Protein AF-A0A821JRK8-F1 (afdb_monomer_lite)

Radius of gyration: 17.88 Å; chains: 1; bounding box: 46×36×52 Å

Sequence (243 aa):
MLLLNSFVQTEQTFSIANGPSITLMHIDVNAKLNIDEEFHNQIRRILKKSLPSNVRIQLLYAPSDVVSQLRNISLNDAHLETQILHSLLPLKCHENQIIPSGLVFIGLGTQQTTGLGMHVFSHLVPTVERENLDMQDPHLEKWNKELLSAMGQVVRFIYNQSIFDNDQLNHSLSAQFATFSFQTSVPNNKIGLTLLNGFFASQENVLVPVKQQTLASRLTLSESSKAFLAYSQYIHSFLSLPL

Foldseek 3Di:
DKAWDAKAKEWAKWDFDVDDIAIKIKMKIKIADDDDPVLQVVVCVVVVDGDDRIKIKMKIAHALVRLLVLLVDDPPPPPVRVVLVVVLWQWDQDPSDIAGNEFEFQLATACKHQQFRMHMYIPQDPDPVRNGGDCPPPSSVVVNLVSLLQLLLVVLVVLVVQVVVDPDDDSSVRSSCRRGPGDQIPPDSVNNVSSPNSNVPHDPPDDDHDYDYPPDPARADDPVCVRSLVDRPCSVRTPHDDD

pLDDT: mean 80.58, std 14.92, range [35.94, 97.25]

Structure (mmCIF, N/CA/C/O backbone):
data_AF-A0A821JRK8-F1
#
_entry.id   AF-A0A821JRK8-F1
#
loop_
_atom_site.group_PDB
_atom_site.id
_atom_site.type_symbol
_atom_site.label_atom_id
_atom_site.label_alt_id
_atom_site.label_comp_id
_atom_site.label_asym_id
_atom_site.label_entity_id
_atom_site.label_seq_id
_atom_site.pdbx_PDB_ins_code
_atom_site.Cartn_x
_atom_site.Cartn_y
_atom_site.Cartn_z
_atom_site.occupancy
_atom_site.B_iso_or_equiv
_atom_site.auth_seq_id
_atom_site.auth_comp_id
_atom_site.auth_asym_id
_atom_site.auth_atom_id
_atom_site.pdbx_PDB_model_num
ATOM 1 N N . MET A 1 1 ? -6.095 -5.048 15.900 1.00 80.38 1 MET A N 1
ATOM 2 C CA . MET A 1 1 ? -7.508 -4.872 15.479 1.00 80.38 1 MET A CA 1
ATOM 3 C C . MET A 1 1 ? -7.912 -5.751 14.291 1.00 80.38 1 MET A C 1
ATOM 5 O O . MET A 1 1 ? -9.089 -6.056 14.118 1.00 80.38 1 MET A O 1
ATOM 9 N N . LEU A 1 2 ? -6.954 -6.158 13.457 1.00 85.25 2 LEU A N 1
ATOM 10 C CA . LEU A 1 2 ? -7.190 -6.991 12.281 1.00 85.25 2 LEU A CA 1
ATOM 11 C C . LEU A 1 2 ? -6.579 -8.371 12.494 1.00 85.25 2 LEU A C 1
ATOM 13 O O . LEU A 1 2 ? -5.473 -8.483 13.016 1.00 85.25 2 LEU A O 1
ATOM 17 N N . LEU A 1 3 ? -7.305 -9.403 12.083 1.00 85.81 3 LEU A N 1
ATOM 18 C CA . LEU A 1 3 ? -6.827 -10.778 12.057 1.00 85.81 3 LEU A CA 1
ATOM 19 C C . LEU A 1 3 ? -6.690 -11.174 10.588 1.00 85.81 3 LEU A C 1
ATOM 21 O O . LEU A 1 3 ? -7.692 -11.279 9.882 1.00 85.81 3 LEU A O 1
ATOM 25 N N . LEU A 1 4 ? -5.454 -11.293 10.101 1.00 86.00 4 LEU A N 1
ATOM 26 C CA . LEU A 1 4 ? -5.196 -11.742 8.733 1.00 86.00 4 LEU A CA 1
ATOM 27 C C . LEU A 1 4 ? -5.642 -13.207 8.640 1.00 86.00 4 LEU A C 1
ATOM 29 O O . LEU A 1 4 ? -5.264 -13.997 9.500 1.00 86.00 4 LEU A O 1
ATOM 33 N N . ASN A 1 5 ? -6.463 -13.556 7.645 1.00 81.56 5 ASN A N 1
ATOM 34 C CA . ASN A 1 5 ? -7.108 -14.874 7.551 1.00 81.56 5 ASN A CA 1
ATOM 35 C C . ASN A 1 5 ? -6.669 -15.682 6.330 1.00 81.56 5 ASN A C 1
ATOM 37 O O . ASN A 1 5 ? -6.499 -16.893 6.417 1.00 81.56 5 ASN A O 1
ATOM 41 N N . SER A 1 6 ? -6.545 -15.032 5.175 1.00 83.75 6 SER A N 1
ATOM 42 C CA . SER A 1 6 ? -6.154 -15.695 3.934 1.00 83.75 6 SER A CA 1
ATOM 43 C C . SER A 1 6 ? -5.245 -14.792 3.137 1.00 83.75 6 SER A C 1
ATOM 45 O O . SER A 1 6 ? -5.492 -13.589 3.073 1.00 83.75 6 SER A O 1
ATOM 47 N N . PHE A 1 7 ? -4.276 -15.391 2.467 1.00 86.12 7 PHE A N 1
ATOM 48 C CA . PHE A 1 7 ? -3.290 -14.688 1.673 1.00 86.12 7 PHE A CA 1
ATOM 49 C C . PHE A 1 7 ? -3.204 -15.382 0.311 1.00 86.12 7 PHE A C 1
ATOM 51 O O . PHE A 1 7 ? -2.940 -16.584 0.241 1.00 86.12 7 PHE A O 1
ATOM 58 N N . VAL A 1 8 ? -3.437 -14.635 -0.766 1.00 86.88 8 VAL A N 1
ATOM 59 C CA . VAL A 1 8 ? -3.319 -15.122 -2.144 1.00 86.88 8 VAL A CA 1
ATOM 60 C C . VAL A 1 8 ? -2.293 -14.277 -2.887 1.00 86.88 8 VAL A C 1
ATOM 62 O O . VAL A 1 8 ? -2.330 -13.051 -2.822 1.00 86.88 8 VAL A O 1
ATOM 65 N N . GLN A 1 9 ? -1.383 -14.939 -3.597 1.00 87.44 9 GLN A N 1
ATOM 66 C CA . GLN A 1 9 ? -0.421 -14.294 -4.489 1.00 87.44 9 GLN A CA 1
ATOM 67 C C . GLN A 1 9 ? -0.725 -14.688 -5.934 1.00 87.44 9 GLN A C 1
ATOM 69 O O . GLN A 1 9 ? -0.875 -15.873 -6.230 1.00 87.44 9 GLN A O 1
ATOM 74 N N . THR A 1 10 ? -0.788 -13.696 -6.818 1.00 87.12 10 THR A N 1
ATOM 75 C CA . THR A 1 10 ? -1.077 -13.851 -8.253 1.00 87.12 10 THR A CA 1
ATOM 76 C C . THR A 1 10 ? -0.159 -12.967 -9.085 1.00 87.12 10 THR A C 1
ATOM 78 O O . THR A 1 10 ? 0.270 -11.912 -8.622 1.00 87.12 10 THR A O 1
ATOM 81 N N . GLU A 1 11 ? 0.093 -13.360 -10.324 1.00 87.00 11 GLU A N 1
ATOM 82 C CA . GLU A 1 11 ? 0.710 -12.501 -11.336 1.00 87.00 11 GLU A CA 1
ATOM 83 C C . GLU A 1 11 ? -0.388 -11.754 -12.101 1.00 87.00 11 GLU A C 1
ATOM 85 O O . GLU A 1 11 ? -1.422 -12.327 -12.439 1.00 87.00 11 GLU A O 1
ATOM 90 N N . GLN A 1 12 ? -0.189 -10.460 -12.337 1.00 82.44 12 GLN A N 1
ATOM 91 C CA . GLN A 1 12 ? -1.121 -9.592 -13.051 1.00 82.44 12 GLN A CA 1
ATOM 92 C C . GLN A 1 12 ? -0.398 -8.968 -14.233 1.00 82.44 12 GLN A C 1
ATOM 94 O O . GLN A 1 12 ? 0.500 -8.143 -14.059 1.00 82.44 12 GLN A O 1
ATOM 99 N N . THR A 1 13 ? -0.796 -9.353 -15.439 1.00 82.88 13 THR A N 1
ATOM 100 C CA . THR A 1 13 ? -0.193 -8.838 -16.664 1.00 82.88 13 THR A CA 1
ATOM 101 C C . THR A 1 13 ? -1.079 -7.758 -17.278 1.00 82.88 13 THR A C 1
ATOM 103 O O . THR A 1 13 ? -2.257 -7.969 -17.574 1.00 82.88 13 THR A O 1
ATOM 106 N N . PHE A 1 14 ? -0.490 -6.585 -17.484 1.00 78.38 14 PHE A N 1
ATOM 107 C CA . PHE A 1 14 ? -1.107 -5.422 -18.105 1.00 78.38 14 PHE A CA 1
ATOM 108 C C . PHE A 1 14 ? -0.535 -5.275 -19.513 1.00 78.38 14 PHE A C 1
ATOM 110 O O . PHE A 1 14 ? 0.679 -5.195 -19.675 1.00 78.38 14 PHE A O 1
ATOM 117 N N . SER A 1 15 ? -1.395 -5.251 -20.530 1.00 76.94 15 SER A N 1
ATOM 118 C CA . SER A 1 15 ? -0.987 -5.159 -21.938 1.00 76.94 15 SER A CA 1
ATOM 119 C C . SER A 1 15 ? -1.736 -4.057 -22.669 1.00 76.94 15 SER A C 1
ATOM 121 O O . SER A 1 15 ? -2.940 -3.878 -22.451 1.00 76.94 15 SER A O 1
ATOM 123 N N . ILE A 1 16 ? -1.051 -3.410 -23.604 1.00 73.00 16 ILE A N 1
ATOM 124 C CA . ILE A 1 16 ? -1.631 -2.425 -24.518 1.00 73.00 16 ILE A CA 1
ATOM 125 C C . ILE A 1 16 ? -1.850 -3.078 -25.886 1.00 73.00 16 ILE A C 1
ATOM 127 O O . ILE A 1 16 ? -1.107 -3.973 -26.291 1.00 73.00 16 ILE A O 1
ATOM 131 N N . ALA A 1 17 ? -2.905 -2.674 -26.593 1.00 71.06 17 ALA A N 1
ATOM 132 C CA . ALA A 1 17 ? -3.220 -3.221 -27.909 1.00 71.06 17 ALA A CA 1
ATOM 133 C C . ALA A 1 17 ? -2.088 -2.960 -28.908 1.00 71.06 17 ALA A C 1
ATOM 135 O O . ALA A 1 17 ? -1.774 -1.809 -29.179 1.00 71.06 17 ALA A O 1
ATOM 136 N N . ASN A 1 18 ? -1.516 -4.031 -29.473 1.00 71.38 18 ASN A N 1
ATOM 137 C CA . ASN A 1 18 ? -0.351 -3.976 -30.371 1.00 71.38 18 ASN A CA 1
ATOM 138 C C . ASN A 1 18 ? 0.901 -3.326 -29.748 1.00 71.38 18 ASN A C 1
ATOM 140 O O . ASN A 1 18 ? 1.792 -2.910 -30.485 1.00 71.38 18 ASN A O 1
ATOM 144 N N . GLY A 1 19 ? 0.964 -3.273 -28.415 1.00 72.44 19 GLY A N 1
ATOM 145 C CA . GLY A 1 19 ? 2.021 -2.614 -27.659 1.00 72.44 19 GLY A CA 1
ATOM 146 C C . GLY A 1 19 ? 2.700 -3.531 -26.635 1.00 72.44 19 GLY A C 1
ATOM 147 O O . GLY A 1 19 ? 2.469 -4.746 -26.620 1.00 72.44 19 GLY A O 1
ATOM 148 N N . PRO A 1 20 ? 3.549 -2.967 -25.762 1.00 76.25 20 PRO A N 1
ATOM 149 C CA . PRO A 1 20 ? 4.235 -3.709 -24.718 1.00 76.25 20 PRO A CA 1
ATOM 150 C C . PRO A 1 20 ? 3.270 -4.234 -23.642 1.00 76.25 20 PRO A C 1
ATOM 152 O O . PRO A 1 20 ? 2.128 -3.784 -23.488 1.00 76.25 20 PRO A O 1
ATOM 155 N N . SER A 1 21 ? 3.767 -5.184 -22.850 1.00 79.69 21 SER A N 1
ATOM 156 C CA . SER A 1 21 ? 3.089 -5.709 -21.666 1.00 79.69 21 SER A CA 1
ATOM 157 C C . SER A 1 21 ? 4.027 -5.758 -20.469 1.00 79.69 21 SER A C 1
ATOM 159 O O . SER A 1 21 ? 5.220 -6.006 -20.636 1.00 79.69 21 SER A O 1
ATOM 161 N N . ILE A 1 22 ? 3.482 -5.603 -19.266 1.00 80.31 22 ILE A N 1
ATOM 162 C CA . ILE A 1 22 ? 4.218 -5.743 -18.009 1.00 80.31 22 ILE A CA 1
ATOM 163 C C . ILE A 1 22 ? 3.482 -6.684 -17.063 1.00 80.31 22 ILE A C 1
ATOM 165 O O . ILE A 1 22 ? 2.264 -6.593 -16.918 1.00 80.31 22 ILE A O 1
ATOM 169 N N . THR A 1 23 ? 4.218 -7.576 -16.407 1.00 85.81 23 THR A N 1
ATOM 170 C CA . THR A 1 23 ? 3.674 -8.474 -15.383 1.00 85.81 23 THR A CA 1
ATOM 171 C C . THR A 1 23 ? 4.100 -7.989 -14.008 1.00 85.81 23 THR A C 1
ATOM 173 O O . THR A 1 23 ? 5.286 -7.842 -13.735 1.00 85.81 23 THR A O 1
ATOM 176 N N . LEU A 1 24 ? 3.133 -7.732 -13.135 1.00 87.56 24 LEU A N 1
ATOM 177 C CA . LEU A 1 24 ? 3.357 -7.322 -11.754 1.00 87.56 24 LEU A CA 1
ATOM 178 C C . LEU A 1 24 ? 2.861 -8.404 -10.799 1.00 87.56 24 LEU A C 1
ATOM 180 O O . LEU A 1 24 ? 1.937 -9.157 -11.100 1.00 87.56 24 LEU A O 1
ATOM 184 N N . MET A 1 25 ? 3.458 -8.456 -9.618 1.00 89.31 25 MET A N 1
ATOM 185 C CA . MET A 1 25 ? 3.012 -9.317 -8.537 1.00 89.31 25 MET A CA 1
ATOM 186 C C . MET A 1 25 ? 1.888 -8.636 -7.775 1.00 89.31 25 MET A C 1
ATOM 188 O O . MET A 1 25 ? 2.019 -7.486 -7.354 1.00 89.31 25 MET A O 1
ATOM 192 N N . HIS A 1 26 ? 0.800 -9.365 -7.565 1.00 90.75 26 HIS A N 1
ATOM 193 C CA . HIS A 1 26 ? -0.345 -8.926 -6.791 1.00 90.75 26 HIS A CA 1
ATOM 194 C C . HIS A 1 26 ? -0.579 -9.844 -5.599 1.00 90.75 26 HIS A C 1
ATOM 196 O O . HIS A 1 26 ? -0.548 -11.073 -5.708 1.00 90.75 26 HIS A O 1
ATOM 202 N N . ILE A 1 27 ? -0.849 -9.219 -4.465 1.00 90.81 27 ILE A N 1
ATOM 203 C CA . ILE A 1 27 ? -1.114 -9.863 -3.189 1.00 90.81 27 ILE A CA 1
ATOM 204 C C . ILE A 1 27 ? -2.505 -9.435 -2.759 1.00 90.81 27 ILE A C 1
ATOM 206 O O . ILE A 1 27 ? -2.770 -8.239 -2.731 1.00 90.81 27 ILE A O 1
ATOM 210 N N . ASP A 1 28 ? -3.365 -10.385 -2.405 1.00 90.81 28 ASP A N 1
ATOM 211 C CA . ASP A 1 28 ? -4.698 -10.127 -1.860 1.00 90.81 28 ASP A CA 1
ATOM 212 C C . ASP A 1 28 ? -4.848 -10.853 -0.523 1.00 90.81 28 ASP A C 1
ATOM 214 O O . ASP A 1 28 ? -4.765 -12.084 -0.434 1.00 90.81 28 ASP A O 1
ATOM 218 N N . VAL A 1 29 ? -5.036 -10.073 0.535 1.00 91.19 29 VAL A N 1
ATOM 219 C CA . VAL A 1 29 ? -5.173 -10.558 1.902 1.00 91.19 29 VAL A CA 1
ATOM 220 C C . VAL A 1 29 ? -6.559 -10.206 2.412 1.00 91.19 29 VAL A C 1
ATOM 222 O O . VAL A 1 29 ? -6.924 -9.032 2.504 1.00 91.19 29 VAL A O 1
ATOM 225 N N . ASN A 1 30 ? -7.322 -11.224 2.811 1.00 90.88 30 ASN A N 1
ATOM 226 C CA . ASN A 1 30 ? -8.551 -11.007 3.566 1.00 90.88 30 ASN A CA 1
ATOM 227 C C . ASN A 1 30 ? -8.213 -10.982 5.055 1.00 90.88 30 ASN A C 1
ATOM 229 O O . ASN A 1 30 ? -7.593 -11.909 5.585 1.00 90.88 30 ASN A O 1
ATOM 233 N N . ALA A 1 31 ? -8.674 -9.941 5.733 1.00 90.12 31 ALA A N 1
ATOM 234 C CA . ALA A 1 31 ? -8.563 -9.766 7.165 1.00 90.12 31 ALA A CA 1
ATOM 235 C C . ALA A 1 31 ? -9.957 -9.671 7.790 1.00 90.12 31 ALA A C 1
ATOM 237 O O . ALA A 1 31 ? -10.846 -8.990 7.274 1.00 90.12 31 ALA A O 1
ATOM 238 N N . LYS A 1 32 ? -10.147 -10.339 8.924 1.00 90.44 32 LYS A N 1
ATOM 239 C CA . LYS A 1 32 ? -11.346 -10.198 9.744 1.00 90.44 32 LYS A CA 1
ATOM 240 C C . LYS A 1 32 ? -11.150 -9.075 10.743 1.00 90.44 32 LYS A C 1
ATOM 242 O O . LYS A 1 32 ? -10.103 -8.966 11.386 1.00 90.44 32 LYS A O 1
ATOM 247 N N . LEU A 1 33 ? -12.182 -8.258 10.883 1.00 89.62 33 LEU A N 1
ATOM 248 C CA . LEU A 1 33 ? -12.181 -7.177 11.845 1.00 89.62 33 LEU A CA 1
ATOM 249 C C . LEU A 1 33 ? -12.519 -7.700 13.246 1.00 89.62 33 LEU A C 1
ATOM 251 O O . LEU A 1 33 ? -13.491 -8.433 13.426 1.00 89.62 33 LEU A O 1
ATOM 255 N N . ASN A 1 34 ? -11.718 -7.304 14.233 1.00 89.19 34 ASN A N 1
ATOM 256 C CA . ASN A 1 34 ? -11.974 -7.537 15.648 1.00 89.19 34 ASN A CA 1
ATOM 257 C C . ASN A 1 34 ? -11.874 -6.198 16.395 1.00 89.19 34 ASN A C 1
ATOM 259 O O . ASN A 1 34 ? -10.781 -5.774 16.784 1.00 89.19 34 ASN A O 1
ATOM 263 N N . ILE A 1 35 ? -13.015 -5.514 16.516 1.00 88.81 35 ILE A N 1
ATOM 264 C CA . ILE A 1 35 ? -13.176 -4.240 17.232 1.00 88.81 35 ILE A CA 1
ATOM 265 C C . ILE A 1 35 ? -14.282 -4.353 18.268 1.00 88.81 35 ILE A C 1
ATOM 267 O O . ILE A 1 35 ? -15.244 -5.095 18.071 1.00 88.81 35 ILE A O 1
ATOM 271 N N . ASP A 1 36 ? -14.154 -3.579 19.340 1.00 91.25 36 ASP A N 1
ATOM 272 C CA . ASP A 1 36 ? -15.238 -3.372 20.291 1.00 91.25 36 ASP A CA 1
ATOM 273 C C . ASP A 1 36 ? -16.380 -2.529 19.683 1.00 91.25 36 ASP A C 1
ATOM 275 O O . ASP A 1 36 ? -16.230 -1.829 18.671 1.00 91.25 36 ASP A O 1
ATOM 279 N N . GLU A 1 37 ? -17.563 -2.624 20.295 1.00 91.44 37 GLU A N 1
ATOM 280 C CA . GLU A 1 37 ? -18.741 -1.879 19.840 1.00 91.44 37 GLU A CA 1
ATOM 281 C C . GLU A 1 37 ? -18.585 -0.366 20.019 1.00 91.44 37 GLU A C 1
ATOM 283 O O . GLU A 1 37 ? -19.162 0.404 19.249 1.00 91.44 37 GLU A O 1
ATOM 288 N N . GLU A 1 38 ? -17.807 0.076 21.008 1.00 93.12 38 GLU A N 1
ATOM 289 C CA . GLU A 1 38 ? -17.587 1.494 21.281 1.00 93.12 38 GLU A CA 1
ATOM 290 C C . GLU A 1 38 ? -16.881 2.168 20.102 1.00 93.12 38 GLU A C 1
ATOM 292 O O . GLU A 1 38 ? -17.405 3.128 19.527 1.00 93.12 38 GLU A O 1
ATOM 297 N N . PHE A 1 39 ? -15.746 1.618 19.672 1.00 92.62 39 PHE A N 1
ATOM 298 C CA . PHE A 1 39 ? -14.986 2.098 18.529 1.00 92.62 39 PHE A CA 1
ATOM 299 C C . PHE A 1 39 ? -15.818 2.034 17.249 1.00 92.62 39 PHE A C 1
ATOM 301 O O . PHE A 1 39 ? -15.853 2.999 16.480 1.00 92.62 39 PHE A O 1
ATOM 308 N N . HIS A 1 40 ? -16.559 0.942 17.040 1.00 91.38 40 HIS A N 1
ATOM 309 C CA . H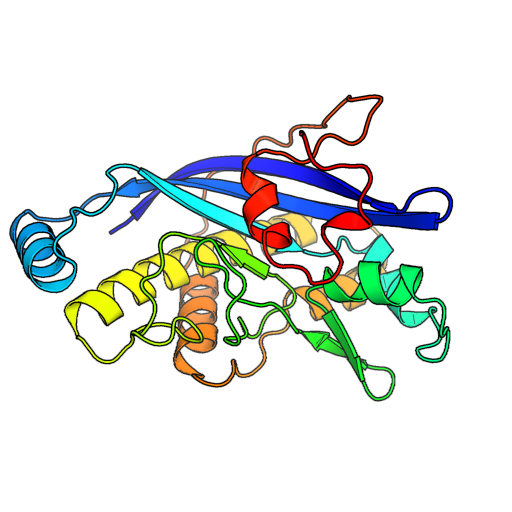IS A 1 40 ? -17.445 0.815 15.885 1.00 91.38 40 HIS A CA 1
ATOM 310 C C . HIS A 1 40 ? -18.524 1.910 15.852 1.00 91.38 40 HIS A C 1
ATOM 312 O O . HIS A 1 40 ? -18.785 2.500 14.799 1.00 91.38 40 HIS A O 1
ATOM 318 N N . ASN A 1 41 ? -19.127 2.223 17.001 1.00 93.56 41 ASN A N 1
ATOM 319 C CA . ASN A 1 41 ? -20.141 3.266 17.122 1.00 93.56 41 ASN A CA 1
ATOM 320 C C . ASN A 1 41 ? -19.563 4.667 16.893 1.00 93.56 41 ASN A C 1
ATOM 322 O O . ASN A 1 41 ? -20.212 5.480 16.231 1.00 93.56 41 ASN A O 1
ATOM 326 N N . GLN A 1 42 ? -18.351 4.951 17.380 1.00 93.88 42 GLN A N 1
ATOM 327 C CA . GLN A 1 42 ? -17.685 6.233 17.124 1.00 93.88 42 GLN A CA 1
ATOM 328 C C . GLN A 1 42 ? -17.373 6.416 15.637 1.00 93.88 42 GLN A C 1
ATOM 330 O O . GLN A 1 42 ? -17.768 7.422 15.047 1.00 93.88 42 GLN A O 1
ATOM 335 N N . ILE A 1 43 ? -16.784 5.407 14.988 1.00 92.88 43 ILE A N 1
ATOM 336 C CA . ILE A 1 43 ? -16.525 5.452 13.543 1.00 92.88 43 ILE A CA 1
ATOM 337 C C . ILE A 1 43 ? -17.830 5.625 12.758 1.00 92.88 43 ILE A C 1
ATOM 339 O O . ILE A 1 43 ? -17.901 6.457 11.854 1.00 92.88 43 ILE A O 1
ATOM 343 N N . ARG A 1 44 ? -18.899 4.908 13.130 1.00 93.94 44 ARG A N 1
ATOM 344 C CA . ARG A 1 44 ? -20.215 5.053 12.491 1.00 93.94 44 ARG A CA 1
ATOM 345 C C . ARG A 1 44 ? -20.778 6.464 12.646 1.00 93.94 44 ARG A C 1
ATOM 347 O O . ARG A 1 44 ? -21.397 6.971 11.712 1.00 93.94 44 ARG A O 1
ATOM 354 N N . ARG A 1 45 ? -20.577 7.116 13.793 1.00 93.56 45 ARG A N 1
ATOM 355 C CA . ARG A 1 45 ? -21.003 8.508 14.008 1.00 93.56 45 ARG A CA 1
ATOM 356 C C . ARG A 1 45 ? -20.244 9.482 13.113 1.00 93.56 45 ARG A C 1
ATOM 358 O O . ARG A 1 45 ? -20.882 10.410 12.612 1.00 93.56 45 ARG A O 1
ATOM 365 N N . ILE A 1 46 ? -18.947 9.259 12.904 1.00 93.69 46 ILE A N 1
ATOM 366 C CA . ILE A 1 46 ? -18.075 10.107 12.081 1.00 93.69 46 ILE A CA 1
ATOM 367 C C . ILE A 1 46 ? -18.364 9.883 10.591 1.00 93.69 46 ILE A C 1
ATOM 369 O O . ILE A 1 46 ? -18.790 10.801 9.896 1.00 93.69 46 ILE A O 1
ATOM 373 N N . LEU A 1 47 ? -18.237 8.644 10.110 1.00 91.44 47 LEU A N 1
ATOM 374 C CA . LEU A 1 47 ? -18.373 8.296 8.690 1.00 91.44 47 LEU A CA 1
ATOM 375 C C . LEU A 1 47 ? -19.821 8.221 8.200 1.00 91.44 47 LEU A C 1
ATOM 377 O O . LEU A 1 47 ? -20.055 8.096 6.998 1.00 91.44 47 LEU A O 1
ATOM 381 N N . LYS A 1 48 ? -20.794 8.206 9.120 1.00 92.44 48 LYS A N 1
ATOM 382 C CA . LYS A 1 48 ? -22.210 7.882 8.847 1.00 92.44 48 LYS A CA 1
ATOM 383 C C . LYS A 1 48 ? -22.405 6.512 8.181 1.00 92.44 48 LYS A C 1
ATOM 385 O O . LYS A 1 48 ? -23.466 6.229 7.633 1.00 92.44 48 LYS A O 1
ATOM 390 N N . LYS A 1 49 ? -21.383 5.655 8.239 1.00 88.44 49 LYS A N 1
ATOM 391 C CA . LYS A 1 49 ? -21.320 4.320 7.637 1.00 88.44 49 LYS A CA 1
ATOM 392 C C . LYS A 1 49 ? -20.663 3.362 8.620 1.00 88.44 49 LYS A C 1
ATOM 394 O O . LYS A 1 49 ? -19.768 3.754 9.363 1.00 88.44 49 LYS A O 1
ATOM 399 N N . SER A 1 50 ? -21.110 2.112 8.636 1.00 86.75 50 SER A N 1
ATOM 400 C CA . SER A 1 50 ? -20.416 1.054 9.373 1.00 86.75 50 SER A CA 1
ATOM 401 C C . SER A 1 50 ? -19.136 0.642 8.660 1.00 86.75 50 SER A C 1
ATOM 403 O O . SER A 1 50 ? -19.075 0.660 7.429 1.00 86.75 50 SER A O 1
ATOM 405 N N . LEU A 1 51 ? -18.148 0.208 9.439 1.00 87.44 51 LEU A N 1
ATOM 406 C CA . LEU A 1 51 ? -16.977 -0.462 8.888 1.00 87.44 51 LEU A CA 1
ATOM 407 C C . LEU A 1 51 ? -17.379 -1.830 8.316 1.00 87.44 51 LEU A C 1
ATOM 409 O O . LEU A 1 51 ? -18.315 -2.458 8.823 1.00 87.44 51 LEU A O 1
ATOM 413 N N . PRO A 1 52 ? -16.701 -2.304 7.261 1.00 86.88 52 PRO A N 1
ATOM 414 C CA . PRO A 1 52 ? -16.944 -3.639 6.742 1.00 86.88 52 PRO A CA 1
ATOM 415 C C . PRO A 1 52 ? -16.453 -4.696 7.745 1.00 86.88 52 PRO A C 1
ATOM 417 O O . PRO A 1 52 ? -15.435 -4.518 8.411 1.00 86.88 52 PRO A O 1
ATOM 420 N N . SER A 1 53 ? -17.168 -5.819 7.844 1.00 85.44 53 SER A N 1
ATOM 421 C CA . SER A 1 53 ? -16.796 -6.940 8.727 1.00 85.44 53 SER A CA 1
ATOM 422 C C . SER A 1 53 ? -15.541 -7.682 8.257 1.00 85.44 53 SER A C 1
ATOM 424 O O . SER A 1 53 ? -14.804 -8.248 9.067 1.00 85.44 53 SER A O 1
ATOM 426 N N . ASN A 1 54 ? -15.293 -7.651 6.947 1.00 88.50 54 ASN A N 1
ATOM 427 C CA . ASN A 1 54 ? -14.089 -8.160 6.311 1.00 88.50 54 ASN A CA 1
ATOM 428 C C . ASN A 1 54 ? -13.389 -7.019 5.583 1.00 88.50 54 ASN A C 1
ATOM 430 O O . ASN A 1 54 ? -14.015 -6.241 4.866 1.00 88.50 54 ASN A O 1
ATOM 434 N N . VAL A 1 55 ? -12.078 -6.955 5.743 1.00 91.56 55 VAL A N 1
ATOM 435 C CA . VAL A 1 55 ? -11.215 -5.967 5.113 1.00 91.56 55 VAL A CA 1
ATOM 436 C C . VAL A 1 55 ? -10.328 -6.686 4.114 1.00 91.56 55 VAL A C 1
ATOM 438 O O . VAL A 1 55 ? -9.759 -7.729 4.422 1.00 91.56 55 VAL A O 1
ATOM 441 N N . ARG A 1 56 ? -10.175 -6.105 2.927 1.00 91.19 56 ARG A N 1
ATOM 442 C CA . ARG A 1 56 ? -9.146 -6.520 1.972 1.00 91.19 56 ARG A CA 1
ATOM 443 C C . ARG A 1 56 ? -7.936 -5.610 2.050 1.00 91.19 56 ARG A C 1
ATOM 445 O O . ARG A 1 56 ? -8.095 -4.391 2.130 1.00 91.19 56 ARG A O 1
ATOM 452 N N . ILE A 1 57 ? -6.756 -6.209 2.033 1.00 93.12 57 ILE A N 1
ATOM 453 C CA . ILE A 1 57 ? -5.468 -5.538 1.894 1.00 93.12 57 ILE A CA 1
ATOM 454 C C . ILE A 1 57 ? -4.839 -6.081 0.622 1.00 93.12 57 ILE A C 1
ATOM 456 O O . ILE A 1 57 ? -4.637 -7.288 0.512 1.00 93.12 57 ILE A O 1
ATOM 460 N N . GLN A 1 58 ? -4.534 -5.198 -0.320 1.00 93.31 58 GLN A N 1
ATOM 461 C CA . GLN A 1 58 ? -3.901 -5.581 -1.571 1.00 93.31 58 GLN A CA 1
ATOM 462 C C . GLN A 1 58 ? -2.606 -4.825 -1.787 1.00 93.31 58 GLN A C 1
ATOM 464 O O . GLN A 1 58 ? -2.507 -3.645 -1.446 1.00 93.31 58 GLN A O 1
ATOM 469 N N . LEU A 1 59 ? -1.629 -5.505 -2.376 1.00 93.94 59 LEU A N 1
ATOM 470 C CA . LEU A 1 59 ? -0.371 -4.902 -2.794 1.00 93.94 59 LEU A CA 1
ATOM 471 C C . LEU A 1 59 ? -0.093 -5.250 -4.247 1.00 93.94 59 LEU A C 1
ATOM 473 O O . LEU A 1 59 ? -0.371 -6.368 -4.678 1.00 93.94 59 LEU A O 1
ATOM 477 N N . LEU A 1 60 ? 0.484 -4.300 -4.975 1.00 92.81 60 LEU A N 1
ATOM 478 C CA . LEU A 1 60 ? 0.951 -4.485 -6.343 1.00 92.81 60 LEU A CA 1
ATOM 479 C C . LEU A 1 60 ? 2.406 -4.018 -6.433 1.00 92.81 60 LEU A C 1
ATOM 481 O O . LEU A 1 60 ? 2.716 -2.889 -6.041 1.00 92.81 60 LEU A O 1
ATOM 485 N N . TYR A 1 61 ? 3.296 -4.882 -6.916 1.00 92.50 61 TYR A N 1
ATOM 486 C CA . TYR A 1 61 ? 4.732 -4.605 -6.977 1.00 92.50 61 TYR A CA 1
ATOM 487 C C . TYR A 1 61 ? 5.422 -5.289 -8.155 1.00 92.50 61 TYR A C 1
ATOM 489 O O . TYR A 1 61 ? 4.917 -6.258 -8.716 1.00 92.50 61 TYR A O 1
ATOM 497 N N . ALA A 1 62 ? 6.583 -4.768 -8.547 1.00 89.69 62 ALA A N 1
ATOM 498 C CA . ALA A 1 62 ? 7.356 -5.322 -9.651 1.00 89.69 62 ALA A CA 1
ATOM 499 C C . ALA A 1 62 ? 8.208 -6.520 -9.182 1.00 89.69 62 ALA A C 1
ATOM 501 O O . ALA A 1 62 ? 8.923 -6.390 -8.184 1.00 89.69 62 ALA A O 1
ATOM 502 N N . PRO A 1 63 ? 8.167 -7.674 -9.874 1.00 86.94 63 PRO A N 1
ATOM 503 C CA . PRO A 1 63 ? 9.106 -8.766 -9.625 1.00 86.94 63 PRO A CA 1
ATOM 504 C C . PRO A 1 63 ? 10.541 -8.395 -10.055 1.00 86.94 63 PRO A C 1
ATOM 506 O O . PRO A 1 63 ? 10.762 -7.430 -10.792 1.00 86.94 63 PRO A O 1
ATOM 509 N N . SER A 1 64 ? 11.543 -9.136 -9.564 1.00 82.56 64 SER A N 1
ATOM 510 C CA . SER A 1 64 ? 12.969 -8.790 -9.725 1.00 82.56 64 SER A CA 1
ATOM 511 C C . SER A 1 64 ? 13.429 -8.661 -11.182 1.00 82.56 64 SER A C 1
ATOM 513 O O . SER A 1 64 ? 14.294 -7.837 -11.487 1.00 82.56 64 SER A O 1
ATOM 515 N N . ASP A 1 65 ? 12.875 -9.467 -12.084 1.00 81.88 65 ASP A N 1
ATOM 516 C CA . ASP A 1 65 ? 13.138 -9.435 -13.525 1.00 81.88 65 ASP A CA 1
ATOM 517 C C . ASP A 1 65 ? 12.662 -8.118 -14.152 1.00 81.88 65 ASP A C 1
ATOM 519 O O . ASP A 1 65 ? 13.436 -7.454 -14.844 1.00 81.88 65 ASP A O 1
ATOM 523 N N . VAL A 1 66 ? 11.449 -7.674 -13.816 1.00 83.81 66 VAL A N 1
ATOM 524 C CA . VAL A 1 66 ? 10.899 -6.383 -14.253 1.00 83.81 66 VAL A CA 1
ATOM 525 C C . VAL A 1 66 ? 11.733 -5.225 -13.710 1.00 83.81 66 VAL A C 1
ATOM 527 O O . VAL A 1 66 ? 12.084 -4.307 -14.450 1.00 83.81 66 VAL A O 1
ATOM 530 N N . VAL A 1 67 ? 12.133 -5.273 -12.437 1.00 82.88 67 VAL A N 1
ATOM 531 C CA . VAL A 1 67 ? 12.994 -4.232 -11.847 1.00 82.88 67 VAL A CA 1
ATOM 532 C C . VAL A 1 67 ? 14.371 -4.184 -12.516 1.00 82.88 67 VAL A C 1
ATOM 534 O O . VAL A 1 67 ? 14.931 -3.105 -12.715 1.00 82.88 67 VAL A O 1
ATOM 537 N N . SER A 1 68 ? 14.921 -5.336 -12.897 1.00 79.38 68 SER A N 1
ATOM 538 C CA . SER A 1 68 ? 16.200 -5.407 -13.612 1.00 79.38 68 SER A CA 1
ATOM 539 C C . SER A 1 68 ? 16.094 -4.807 -15.014 1.00 79.38 68 SER A C 1
ATOM 541 O O . SER A 1 68 ? 16.993 -4.083 -15.439 1.00 79.38 68 SER A O 1
ATOM 543 N N . GLN A 1 69 ? 14.975 -5.040 -15.705 1.00 78.12 69 GLN A N 1
ATOM 544 C CA . GLN A 1 69 ? 14.688 -4.427 -17.003 1.00 78.12 69 GLN A CA 1
ATOM 545 C C . GLN A 1 69 ? 14.569 -2.903 -16.893 1.00 78.12 69 GLN A C 1
ATOM 547 O O . GLN A 1 69 ? 15.110 -2.204 -17.745 1.00 78.12 69 GLN A O 1
ATOM 552 N N . LEU A 1 70 ? 13.976 -2.372 -15.815 1.00 75.31 70 LEU A N 1
ATOM 553 C CA . LEU A 1 70 ? 13.844 -0.921 -15.613 1.00 75.31 70 LEU A CA 1
ATOM 554 C C . LEU A 1 70 ? 15.171 -0.162 -15.606 1.00 75.31 70 LEU A C 1
ATOM 556 O O . LEU A 1 70 ? 15.195 1.004 -15.986 1.00 75.31 70 LEU A O 1
ATOM 560 N N . ARG A 1 71 ? 16.277 -0.800 -15.207 1.00 68.88 71 ARG A N 1
ATOM 561 C CA . ARG A 1 71 ? 17.609 -0.170 -15.261 1.00 68.88 71 ARG A CA 1
ATOM 562 C C . ARG A 1 71 ? 18.124 0.020 -16.681 1.00 68.88 71 ARG A C 1
ATOM 564 O O . ARG A 1 71 ? 18.942 0.902 -16.911 1.00 68.88 71 ARG A O 1
ATOM 571 N N . ASN A 1 72 ? 17.668 -0.821 -17.602 1.00 66.44 72 ASN A N 1
ATOM 572 C CA . ASN A 1 72 ? 18.140 -0.859 -18.982 1.00 66.44 72 ASN A CA 1
ATOM 573 C C . ASN A 1 72 ? 17.238 -0.055 -19.929 1.00 66.44 72 ASN A C 1
ATOM 575 O O . ASN A 1 72 ? 17.629 0.201 -21.066 1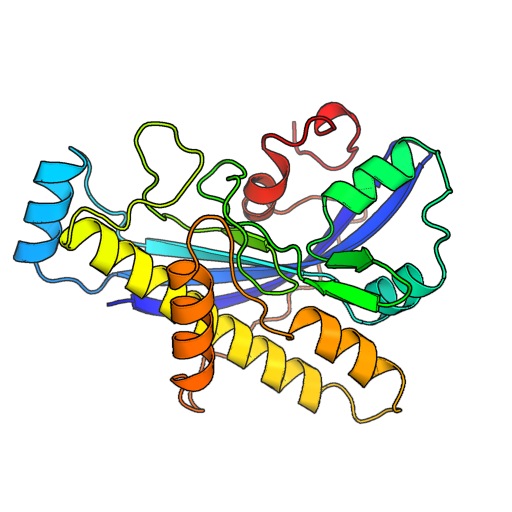.00 66.44 72 ASN A O 1
ATOM 579 N N . ILE A 1 73 ? 16.042 0.339 -19.481 1.00 64.19 73 ILE A N 1
ATOM 580 C CA . ILE A 1 73 ? 15.116 1.161 -20.262 1.00 64.19 73 ILE A CA 1
ATOM 581 C C . ILE A 1 73 ? 15.586 2.616 -20.197 1.00 64.19 73 ILE A C 1
ATOM 583 O O . ILE A 1 73 ? 15.690 3.209 -19.122 1.00 64.19 73 ILE A O 1
ATOM 587 N N . SER A 1 74 ? 15.871 3.204 -21.361 1.00 55.66 74 SER A N 1
ATOM 588 C CA . SER A 1 74 ? 16.172 4.630 -21.454 1.00 55.66 74 SER A CA 1
ATOM 589 C C . SER A 1 74 ? 14.908 5.427 -21.135 1.00 55.66 74 SER A C 1
ATOM 591 O O . SER A 1 74 ? 13.904 5.293 -21.825 1.00 55.66 74 SER A O 1
ATOM 593 N N . LEU A 1 75 ? 14.963 6.301 -20.125 1.00 54.69 75 LEU A N 1
ATOM 594 C CA . LEU A 1 75 ? 13.865 7.216 -19.764 1.00 54.69 75 LEU A CA 1
ATOM 595 C C . LEU A 1 75 ? 13.434 8.150 -20.915 1.00 54.69 75 LEU A C 1
ATOM 597 O O . LEU A 1 75 ? 12.404 8.811 -20.816 1.00 54.69 75 LEU A O 1
ATOM 601 N N . ASN A 1 76 ? 14.216 8.197 -21.998 1.00 52.47 76 ASN A N 1
ATOM 602 C CA . ASN A 1 76 ? 13.942 8.979 -23.199 1.00 52.47 76 ASN A CA 1
ATOM 603 C C . ASN A 1 76 ? 13.089 8.233 -24.236 1.00 52.47 76 ASN A C 1
ATOM 605 O O . ASN A 1 76 ? 12.826 8.792 -25.301 1.00 52.47 76 ASN A O 1
ATOM 609 N N . ASP A 1 77 ? 12.675 6.991 -23.964 1.00 56.28 77 ASP A N 1
ATOM 610 C CA . ASP A 1 77 ? 11.801 6.245 -24.864 1.00 56.28 77 ASP A CA 1
ATOM 611 C C . ASP A 1 77 ? 10.385 6.848 -24.817 1.00 56.28 77 ASP A C 1
ATOM 613 O O . ASP A 1 77 ? 9.563 6.570 -23.942 1.00 56.28 77 ASP A O 1
ATOM 617 N N . ALA A 1 78 ? 10.139 7.792 -25.727 1.00 55.56 78 ALA A N 1
ATOM 618 C CA . ALA A 1 78 ? 8.978 8.680 -25.730 1.00 55.56 78 ALA A CA 1
ATOM 619 C C . ALA A 1 78 ? 7.676 8.002 -26.192 1.00 55.56 78 ALA A C 1
ATOM 621 O O . ALA A 1 78 ? 6.655 8.676 -26.353 1.00 55.56 78 ALA A O 1
ATOM 622 N N . HIS A 1 79 ? 7.686 6.688 -26.424 1.00 69.81 79 HIS A N 1
ATOM 623 C CA . HIS A 1 79 ? 6.487 5.963 -26.816 1.00 69.81 79 HIS A CA 1
ATOM 624 C C . HIS A 1 79 ? 5.456 5.993 -25.682 1.00 69.81 79 HIS A C 1
ATOM 626 O O . HIS A 1 79 ? 5.701 5.529 -24.568 1.00 69.81 79 HIS A O 1
ATOM 632 N N . LEU A 1 80 ? 4.281 6.553 -25.988 1.00 67.31 80 LEU A N 1
ATOM 633 C CA . LEU A 1 80 ? 3.159 6.708 -25.061 1.00 67.31 80 LEU A CA 1
ATOM 634 C C . LEU A 1 80 ? 2.848 5.397 -24.328 1.00 67.31 80 LEU A C 1
ATOM 636 O O . LEU A 1 80 ? 2.648 5.399 -23.124 1.00 67.31 80 LEU A O 1
ATOM 640 N N . GLU A 1 81 ? 2.888 4.267 -25.028 1.00 67.31 81 GLU A N 1
ATOM 641 C CA . GLU A 1 81 ? 2.613 2.942 -24.469 1.00 67.31 81 GLU A CA 1
ATOM 642 C C . GLU A 1 81 ? 3.579 2.551 -23.340 1.00 67.31 81 GLU A C 1
ATOM 644 O O . GLU A 1 81 ? 3.164 2.030 -22.305 1.00 67.31 81 GLU A O 1
ATOM 649 N N . THR A 1 82 ? 4.860 2.884 -23.490 1.00 68.75 82 THR A N 1
ATOM 650 C CA . THR A 1 82 ? 5.883 2.679 -22.461 1.00 68.75 82 THR A CA 1
ATOM 651 C C . THR A 1 82 ? 5.606 3.566 -21.247 1.00 68.75 82 THR A C 1
ATOM 653 O O . THR A 1 82 ? 5.663 3.096 -20.112 1.00 68.75 82 THR A O 1
ATOM 656 N N . GLN A 1 83 ? 5.193 4.822 -21.454 1.00 71.50 83 GLN A N 1
ATOM 657 C CA . GLN A 1 83 ? 4.797 5.727 -20.363 1.00 71.50 83 GLN A CA 1
ATOM 658 C C . GLN A 1 83 ? 3.554 5.233 -19.608 1.00 71.50 83 GLN A C 1
ATOM 660 O O . GLN A 1 83 ? 3.482 5.367 -18.385 1.00 71.50 83 GLN A O 1
ATOM 665 N N . ILE A 1 84 ? 2.595 4.634 -20.321 1.00 69.38 84 ILE A N 1
ATOM 666 C CA . ILE A 1 84 ? 1.390 4.026 -19.745 1.00 69.38 84 ILE A CA 1
ATOM 667 C C . ILE A 1 84 ? 1.766 2.869 -18.816 1.00 69.38 84 ILE A C 1
ATOM 669 O O . ILE A 1 84 ? 1.286 2.800 -17.685 1.00 69.38 84 ILE A O 1
ATOM 673 N N . LEU A 1 85 ? 2.646 1.969 -19.259 1.00 71.94 85 LEU A N 1
ATOM 674 C CA . LEU A 1 85 ? 3.113 0.871 -18.410 1.00 71.94 85 LEU A CA 1
ATOM 675 C C . LEU A 1 85 ? 3.959 1.378 -17.236 1.00 71.94 85 LEU A C 1
ATOM 677 O O . LEU A 1 85 ? 3.815 0.877 -16.121 1.00 71.94 85 LEU A O 1
ATOM 681 N N . HIS A 1 86 ? 4.777 2.415 -17.440 1.00 72.81 86 HIS A N 1
ATOM 682 C CA . HIS A 1 86 ? 5.534 3.045 -16.358 1.00 72.81 86 HIS A CA 1
ATOM 683 C C . HIS A 1 86 ? 4.650 3.694 -15.296 1.00 72.81 86 HIS A C 1
ATOM 685 O O . HIS A 1 86 ? 5.043 3.725 -14.133 1.00 72.81 86 HIS A O 1
ATOM 691 N N . SER A 1 87 ? 3.448 4.167 -15.636 1.00 75.56 87 SER A N 1
ATOM 692 C CA . SER A 1 87 ? 2.544 4.734 -14.632 1.00 75.56 87 SER A CA 1
ATOM 693 C C . SER A 1 87 ? 1.959 3.688 -13.678 1.00 75.56 87 SER A C 1
ATOM 695 O O . SER A 1 87 ? 1.421 4.063 -12.642 1.00 75.56 87 SER A O 1
ATOM 697 N N . LEU A 1 88 ? 2.027 2.399 -14.028 1.00 81.06 88 LEU A N 1
ATOM 698 C CA . LEU A 1 88 ? 1.605 1.291 -13.161 1.00 81.06 88 LEU A CA 1
ATOM 699 C C . LEU A 1 88 ? 2.712 0.822 -12.218 1.00 81.06 88 LEU A C 1
ATOM 701 O O . LEU A 1 88 ? 2.456 0.034 -11.307 1.00 81.06 88 LEU A O 1
ATOM 705 N N . LEU A 1 89 ? 3.951 1.243 -12.476 1.00 87.69 89 LEU A N 1
ATOM 706 C CA . LEU A 1 89 ? 5.091 0.804 -11.704 1.00 87.69 89 LEU A CA 1
ATOM 707 C C . LEU A 1 89 ? 5.205 1.619 -10.414 1.00 87.69 89 LEU A C 1
ATOM 709 O O . LEU A 1 89 ? 5.344 2.844 -10.457 1.00 87.69 89 LEU A O 1
ATOM 713 N N . PRO A 1 90 ? 5.275 0.954 -9.251 1.00 91.44 90 PRO A N 1
ATOM 714 C CA . PRO A 1 90 ? 5.529 1.623 -7.981 1.00 91.44 90 PRO A CA 1
ATOM 715 C C . PRO A 1 90 ? 7.015 1.971 -7.790 1.00 91.44 90 PRO A C 1
ATOM 717 O O . PRO A 1 90 ? 7.487 2.074 -6.659 1.00 91.44 90 PRO A O 1
ATOM 720 N N . LEU A 1 91 ? 7.767 2.131 -8.879 1.00 89.75 91 LEU A N 1
ATOM 721 C CA . LEU A 1 91 ? 9.193 2.434 -8.904 1.00 89.75 91 LEU A CA 1
ATOM 722 C C . LEU A 1 91 ? 9.477 3.458 -10.003 1.00 89.75 91 LEU A C 1
ATOM 724 O O . LEU A 1 91 ? 8.900 3.396 -11.089 1.00 89.75 91 LEU A O 1
ATOM 728 N N . LYS A 1 92 ? 10.427 4.355 -9.749 1.00 85.94 92 LYS A N 1
ATOM 729 C CA . LYS A 1 92 ? 10.933 5.326 -10.725 1.00 85.94 92 LYS A CA 1
ATOM 730 C C . LYS A 1 92 ? 12.445 5.232 -10.816 1.00 85.94 92 LYS A C 1
ATOM 732 O O . LYS A 1 92 ? 13.105 4.938 -9.827 1.00 85.94 92 LYS A O 1
ATOM 737 N N . CYS A 1 93 ? 12.996 5.509 -11.993 1.00 78.88 93 CYS A N 1
ATOM 738 C CA . CYS A 1 93 ? 14.429 5.723 -12.140 1.00 78.88 93 CYS A CA 1
ATOM 739 C C . CYS A 1 93 ? 14.713 7.228 -12.049 1.00 78.88 93 CYS A C 1
ATOM 741 O O . CYS A 1 93 ? 14.107 8.017 -12.772 1.00 78.88 93 CYS A O 1
ATOM 743 N N . HIS A 1 94 ? 15.606 7.625 -11.150 1.00 78.94 94 HIS A N 1
ATOM 744 C CA . HIS A 1 94 ? 16.086 8.994 -10.994 1.00 78.94 94 HIS A CA 1
ATOM 745 C C . HIS A 1 94 ? 17.605 8.956 -10.845 1.00 78.94 94 HIS A C 1
ATOM 747 O O . HIS A 1 94 ? 18.109 8.224 -9.998 1.00 78.94 94 HIS A O 1
ATOM 753 N N . GLU A 1 95 ? 18.336 9.707 -11.674 1.00 79.75 95 GLU A N 1
ATOM 754 C CA . GLU A 1 95 ? 19.810 9.776 -11.626 1.00 79.75 95 GLU A CA 1
ATOM 755 C C . GLU A 1 95 ? 20.491 8.393 -11.574 1.00 79.75 95 GLU A C 1
ATOM 757 O O . GLU A 1 95 ? 21.410 8.147 -10.795 1.00 79.75 95 GLU A O 1
ATOM 762 N N . ASN A 1 96 ? 20.025 7.463 -12.417 1.00 73.38 96 ASN A N 1
ATOM 763 C CA . ASN A 1 96 ? 20.540 6.091 -12.494 1.00 73.38 96 ASN A CA 1
ATOM 764 C C . ASN A 1 96 ? 20.308 5.244 -11.220 1.00 73.38 96 ASN A C 1
ATOM 766 O O . ASN A 1 96 ? 20.932 4.196 -11.040 1.00 73.38 96 ASN A O 1
ATOM 770 N N . GLN A 1 97 ? 19.400 5.678 -10.342 1.00 78.88 97 GLN A N 1
ATOM 771 C CA . GLN A 1 97 ? 18.944 4.948 -9.163 1.00 78.88 97 GLN A CA 1
ATOM 772 C C . GLN A 1 97 ? 17.465 4.596 -9.294 1.00 78.88 97 GLN A C 1
ATOM 774 O O . GLN A 1 97 ? 16.653 5.417 -9.713 1.00 78.88 97 GLN A O 1
ATOM 779 N N . ILE A 1 98 ? 17.099 3.377 -8.896 1.00 84.31 98 ILE A N 1
ATOM 780 C CA . ILE A 1 98 ? 15.691 2.997 -8.775 1.00 84.31 98 ILE A CA 1
ATOM 781 C C . ILE A 1 98 ? 15.212 3.399 -7.385 1.00 84.31 98 ILE A C 1
ATOM 783 O O . ILE A 1 98 ? 15.734 2.908 -6.385 1.00 84.31 98 ILE A O 1
ATOM 787 N N . ILE A 1 99 ? 14.205 4.265 -7.345 1.00 87.06 99 ILE A N 1
ATOM 788 C CA . ILE A 1 99 ? 13.584 4.766 -6.126 1.00 87.06 99 ILE A CA 1
ATOM 789 C C . ILE A 1 99 ? 12.119 4.305 -6.016 1.00 87.06 99 ILE A C 1
ATOM 791 O O . ILE A 1 99 ? 11.406 4.239 -7.023 1.00 87.06 99 ILE A O 1
ATOM 795 N N . PRO A 1 100 ? 11.646 4.011 -4.796 1.00 91.25 100 PRO A N 1
ATOM 796 C CA . PRO A 1 100 ? 10.239 3.834 -4.465 1.00 91.25 100 PRO A CA 1
ATOM 797 C C . PRO A 1 100 ? 9.334 4.958 -4.962 1.00 91.25 100 PRO A C 1
ATOM 799 O O . PRO A 1 100 ? 9.597 6.139 -4.743 1.00 91.25 100 PRO A O 1
ATOM 802 N N . SER A 1 101 ? 8.205 4.590 -5.557 1.00 91.56 101 SER A N 1
ATOM 803 C CA . SER A 1 101 ? 7.135 5.525 -5.909 1.00 91.56 101 SER A CA 1
ATOM 804 C C . SER A 1 101 ? 5.744 4.914 -5.750 1.00 91.56 101 SER A C 1
ATOM 806 O O . SER A 1 101 ? 4.813 5.289 -6.465 1.00 91.56 101 SER A O 1
ATOM 808 N N . GLY A 1 102 ? 5.600 3.957 -4.831 1.00 93.62 102 GLY A N 1
ATOM 809 C CA . GLY A 1 102 ? 4.322 3.350 -4.497 1.00 93.62 102 GLY A CA 1
ATOM 810 C C . GLY A 1 102 ? 3.302 4.381 -4.017 1.00 93.62 102 GLY A C 1
ATOM 811 O O . GLY A 1 102 ? 3.650 5.386 -3.398 1.00 93.62 102 GLY A O 1
ATOM 812 N N . LEU A 1 103 ? 2.029 4.108 -4.292 1.00 93.12 103 LEU A N 1
ATOM 813 C CA . LEU A 1 103 ? 0.885 4.981 -4.004 1.00 93.12 103 LEU A CA 1
ATOM 814 C C . LEU A 1 103 ? -0.157 4.228 -3.188 1.00 93.12 103 LEU A C 1
ATOM 816 O O . LEU A 1 103 ? -0.289 3.007 -3.309 1.00 93.12 103 LEU A O 1
ATOM 820 N N . VAL A 1 104 ? -0.894 4.972 -2.372 1.00 93.81 104 VAL A N 1
ATOM 821 C CA . VAL A 1 104 ? -2.040 4.463 -1.626 1.00 93.81 104 VAL A CA 1
ATOM 822 C C . VAL A 1 104 ? -3.300 4.571 -2.481 1.00 93.81 104 VAL A C 1
ATOM 824 O O . VAL A 1 104 ? -3.583 5.614 -3.073 1.00 93.81 104 VAL A O 1
ATOM 827 N N . PHE A 1 105 ? -4.088 3.504 -2.497 1.00 92.00 105 PHE A N 1
ATOM 828 C CA . PHE A 1 105 ? -5.371 3.416 -3.174 1.00 92.00 105 PHE A CA 1
ATOM 829 C C . PHE A 1 105 ? -6.487 3.140 -2.163 1.00 92.00 105 PHE A C 1
ATOM 831 O O . PHE A 1 105 ? -6.353 2.320 -1.255 1.00 92.00 105 PHE A O 1
ATOM 838 N N . ILE A 1 106 ? -7.617 3.813 -2.358 1.00 87.56 106 ILE A N 1
ATOM 839 C CA . ILE A 1 106 ? -8.800 3.762 -1.474 1.00 87.56 106 ILE A CA 1
ATOM 840 C C . ILE A 1 106 ? -10.090 3.413 -2.236 1.00 87.56 106 ILE A C 1
ATOM 842 O O . ILE A 1 106 ? -11.199 3.727 -1.815 1.00 87.56 106 ILE A O 1
ATOM 846 N N . GLY A 1 107 ? -9.929 2.829 -3.423 1.00 81.19 107 GLY A N 1
ATOM 847 C CA . GLY A 1 107 ? -10.954 2.691 -4.469 1.00 81.19 107 GLY A CA 1
ATOM 848 C C . GLY A 1 107 ? -10.666 3.602 -5.662 1.00 81.19 107 GLY A C 1
ATOM 849 O O . GLY A 1 107 ? -11.207 3.407 -6.744 1.00 81.19 107 GLY A O 1
ATOM 850 N N . LEU A 1 108 ? -9.763 4.558 -5.452 1.00 80.75 108 LEU A N 1
ATOM 851 C CA . LEU A 1 108 ? -9.118 5.406 -6.442 1.00 80.75 108 LEU A CA 1
ATOM 852 C C . LEU A 1 108 ? -7.662 5.644 -6.028 1.00 80.75 108 LEU A C 1
ATOM 854 O O . LEU A 1 108 ? -7.326 5.453 -4.853 1.00 80.75 108 LEU A O 1
ATOM 858 N N . GLY A 1 109 ? -6.815 6.039 -6.979 1.00 82.56 109 GLY A N 1
ATOM 859 C CA . GLY A 1 109 ? -5.431 6.419 -6.700 1.00 82.56 109 GLY A CA 1
ATOM 860 C C . GLY A 1 109 ? -5.369 7.761 -5.976 1.00 82.56 109 GLY A C 1
ATOM 861 O O . GLY A 1 109 ? -5.926 8.745 -6.455 1.00 82.56 109 GLY A O 1
ATOM 862 N N . THR A 1 110 ? -4.714 7.791 -4.817 1.00 89.81 110 THR A N 1
ATOM 863 C CA . THR A 1 110 ? -4.466 9.025 -4.056 1.00 89.81 110 THR A CA 1
ATOM 864 C C . THR A 1 110 ? -3.118 9.641 -4.449 1.00 89.81 110 THR A C 1
ATOM 866 O O . THR A 1 110 ? -2.304 8.994 -5.110 1.00 89.81 110 THR A O 1
ATOM 869 N N . GLN A 1 111 ? -2.846 10.878 -4.021 1.00 90.56 111 GLN A N 1
ATOM 870 C CA . GLN A 1 111 ? -1.520 11.498 -4.174 1.00 90.56 111 GLN A CA 1
ATOM 871 C C . GLN A 1 111 ? -0.542 11.067 -3.070 1.00 90.56 111 GLN A C 1
ATOM 873 O O . GLN A 1 111 ? 0.648 11.377 -3.128 1.00 90.56 111 GLN A O 1
ATOM 878 N N . GLN A 1 112 ? -1.033 10.337 -2.067 1.00 94.50 112 GLN A N 1
ATOM 879 C CA . GLN A 1 112 ? -0.231 9.851 -0.961 1.00 94.50 112 GLN A CA 1
ATOM 880 C C . GLN A 1 112 ? 0.652 8.682 -1.405 1.00 94.50 112 GLN A C 1
ATOM 882 O O . GLN A 1 112 ? 0.171 7.599 -1.754 1.00 94.50 112 GLN A O 1
ATOM 887 N N . THR A 1 113 ? 1.965 8.873 -1.317 1.00 95.31 11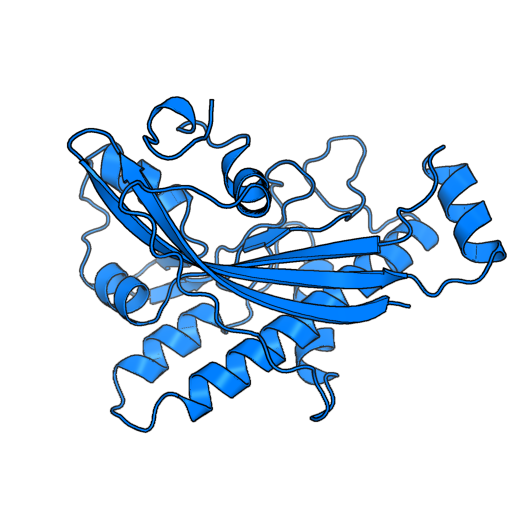3 THR A N 1
ATOM 888 C CA . THR A 1 113 ? 2.931 7.802 -1.530 1.00 95.31 113 THR A CA 1
ATOM 889 C C . THR A 1 113 ? 2.990 6.875 -0.323 1.00 95.31 113 THR A C 1
ATOM 891 O O . THR A 1 113 ? 2.718 7.263 0.816 1.00 95.31 113 THR A O 1
ATOM 894 N N . THR A 1 114 ? 3.350 5.622 -0.566 1.00 95.62 114 THR A N 1
ATOM 895 C CA . THR A 1 114 ? 3.553 4.622 0.488 1.00 95.62 114 THR A CA 1
ATOM 896 C C . THR A 1 114 ? 4.932 4.753 1.125 1.00 95.62 114 THR A C 1
ATOM 898 O O . THR A 1 114 ? 5.118 4.371 2.276 1.00 95.62 114 THR A O 1
ATOM 901 N N . GLY A 1 115 ? 5.895 5.309 0.382 1.00 93.31 115 GLY A N 1
ATOM 902 C CA . GLY A 1 115 ? 7.307 5.295 0.747 1.00 93.31 115 GLY A CA 1
ATOM 903 C C . GLY A 1 115 ? 8.000 3.967 0.433 1.00 93.31 115 GLY A C 1
ATOM 904 O O . GLY A 1 115 ? 9.170 3.834 0.742 1.00 93.31 115 GLY A O 1
ATOM 905 N N . LEU A 1 116 ? 7.328 2.993 -0.187 1.00 94.12 116 LEU A N 1
ATOM 906 C CA . LEU A 1 116 ? 7.935 1.731 -0.621 1.00 94.12 116 LEU A CA 1
ATOM 907 C C . LEU A 1 116 ? 7.682 1.480 -2.109 1.00 94.12 116 LEU A C 1
ATOM 909 O O . LEU A 1 116 ? 6.838 2.129 -2.732 1.00 94.12 116 LEU A O 1
ATOM 913 N N . GLY A 1 117 ? 8.419 0.536 -2.689 1.00 93.94 117 GLY A N 1
ATOM 914 C CA . GLY A 1 117 ? 8.285 0.127 -4.084 1.00 93.94 117 GLY A CA 1
ATOM 915 C C . GLY A 1 117 ? 7.036 -0.710 -4.360 1.00 93.94 117 GLY A C 1
ATOM 916 O O . GLY A 1 117 ? 7.085 -1.639 -5.159 1.00 93.94 117 GLY A O 1
ATOM 917 N N . MET A 1 118 ? 5.929 -0.435 -3.664 1.00 94.62 118 MET A N 1
ATOM 918 C CA . MET A 1 118 ? 4.662 -1.147 -3.812 1.00 94.62 118 MET A CA 1
ATOM 919 C C . MET A 1 118 ? 3.485 -0.178 -3.725 1.00 94.62 118 MET A C 1
ATOM 921 O O . MET A 1 118 ? 3.420 0.667 -2.823 1.00 94.62 118 MET A O 1
ATOM 925 N N . HIS A 1 119 ? 2.530 -0.332 -4.638 1.00 94.69 119 HIS A N 1
ATOM 926 C CA . HIS A 1 119 ? 1.204 0.245 -4.464 1.00 94.69 119 HIS A CA 1
ATOM 927 C C . HIS A 1 119 ? 0.444 -0.563 -3.413 1.00 94.69 119 HIS A C 1
ATOM 929 O O . HIS A 1 119 ? 0.587 -1.785 -3.345 1.00 94.69 119 HIS A O 1
ATOM 935 N N . VAL A 1 120 ? -0.376 0.109 -2.607 1.00 94.94 120 VAL A N 1
ATOM 936 C CA . VAL A 1 120 ? -1.216 -0.542 -1.593 1.00 94.94 120 VAL A CA 1
ATOM 937 C C . VAL A 1 120 ? -2.662 -0.113 -1.751 1.00 94.94 120 VAL A C 1
ATOM 939 O O . VAL A 1 120 ? -2.938 1.047 -2.038 1.00 94.94 120 VAL A O 1
ATOM 942 N N . PHE A 1 121 ? -3.589 -1.032 -1.519 1.00 93.50 121 PHE A N 1
ATOM 943 C CA . PHE A 1 121 ? -5.020 -0.765 -1.511 1.00 93.50 121 PHE A CA 1
ATOM 944 C C . PHE A 1 121 ? -5.668 -1.355 -0.259 1.00 93.50 121 PHE A C 1
ATOM 946 O O . PHE A 1 121 ? -5.410 -2.503 0.108 1.00 93.50 121 PHE A O 1
ATOM 953 N N . SER A 1 122 ? -6.536 -0.579 0.391 1.00 93.12 122 SER A N 1
ATOM 954 C CA . SER A 1 122 ? -7.465 -1.081 1.407 1.00 93.12 122 SER A CA 1
ATOM 955 C C . SER A 1 122 ? -8.581 -0.068 1.683 1.00 93.12 122 SER A C 1
ATOM 957 O O . SER A 1 122 ? -8.669 0.983 1.051 1.00 93.12 122 SER A O 1
ATOM 959 N N . HIS A 1 123 ? -9.420 -0.366 2.672 1.00 91.44 123 HIS A N 1
ATOM 960 C CA . HIS A 1 123 ? -10.534 0.460 3.137 1.00 91.44 123 HIS A CA 1
ATOM 961 C C . HIS A 1 123 ? -10.049 1.615 4.034 1.00 91.44 123 HIS A C 1
ATOM 963 O O . HIS A 1 123 ? -10.596 1.852 5.114 1.00 91.44 123 HIS A O 1
ATOM 969 N N . LEU A 1 124 ? -8.981 2.298 3.616 1.00 94.00 124 LEU A N 1
ATOM 970 C CA . LEU A 1 124 ? -8.462 3.480 4.294 1.00 94.00 124 LEU A CA 1
ATOM 971 C C . LEU A 1 124 ? -9.438 4.646 4.109 1.00 94.00 124 LEU A C 1
ATOM 973 O O . LEU A 1 124 ? -10.080 4.788 3.067 1.00 94.00 124 LEU A O 1
ATOM 977 N N . VAL A 1 125 ? -9.545 5.484 5.132 1.00 94.38 125 VAL A N 1
ATOM 978 C CA . VAL A 1 125 ? -10.438 6.639 5.140 1.00 94.38 125 VAL A CA 1
ATOM 979 C C . VAL A 1 125 ? -9.678 7.869 4.641 1.00 94.38 125 VAL A C 1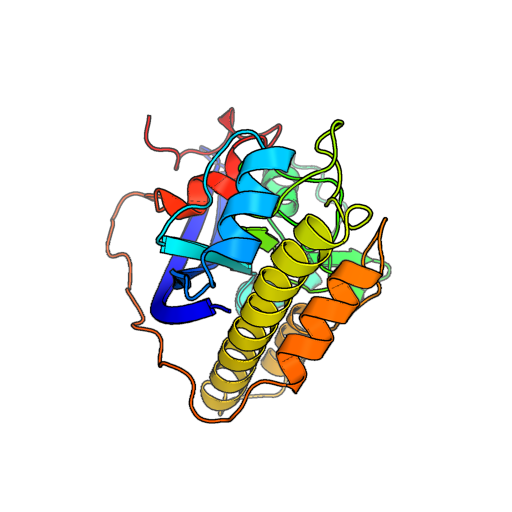
ATOM 981 O O . VAL A 1 125 ? -8.680 8.251 5.264 1.00 94.38 125 VAL A O 1
ATOM 984 N N . PRO A 1 126 ? -10.119 8.493 3.537 1.00 93.31 126 PRO A N 1
ATOM 985 C CA . PRO A 1 126 ? -9.509 9.715 3.037 1.00 93.31 126 PRO A CA 1
ATOM 986 C C . PRO A 1 126 ? -9.981 10.977 3.762 1.00 93.31 126 PRO A C 1
ATOM 988 O O . PRO A 1 126 ? -10.996 10.960 4.456 1.00 93.31 126 PRO A O 1
ATOM 991 N N . THR A 1 127 ? -9.304 12.092 3.482 1.00 92.50 127 THR A N 1
ATOM 992 C CA . THR A 1 127 ? -9.843 13.442 3.700 1.00 92.50 127 THR A CA 1
ATOM 993 C C . THR A 1 127 ? -11.028 13.739 2.763 1.00 92.50 127 THR A C 1
ATOM 995 O O . THR A 1 127 ? -11.370 12.944 1.879 1.00 92.50 127 THR A O 1
ATOM 998 N N . VAL A 1 128 ? -11.664 14.903 2.929 1.00 86.81 128 VAL A N 1
ATOM 999 C CA . VAL A 1 128 ? -12.835 15.336 2.140 1.00 86.81 128 VAL A CA 1
ATOM 1000 C C . VAL A 1 128 ? -12.520 15.429 0.640 1.00 86.81 128 VAL A C 1
ATOM 1002 O O . VAL A 1 128 ? -13.323 15.027 -0.199 1.00 86.81 128 VAL A O 1
ATOM 1005 N N . GLU A 1 129 ? -11.318 15.888 0.324 1.00 85.19 129 GLU A N 1
ATOM 1006 C CA . GLU A 1 129 ? -10.743 16.128 -0.999 1.00 85.19 129 GLU A CA 1
ATOM 1007 C C . GLU A 1 129 ? -10.329 14.814 -1.669 1.00 85.19 129 GLU A C 1
ATOM 1009 O O . GLU A 1 129 ? -10.167 14.758 -2.882 1.00 85.19 129 GLU A O 1
ATOM 1014 N N . ARG A 1 130 ? -10.204 13.732 -0.887 1.00 78.56 130 ARG A N 1
ATOM 1015 C CA . ARG A 1 130 ? -9.857 12.374 -1.341 1.00 78.56 130 ARG A CA 1
ATOM 1016 C C . ARG A 1 130 ? -8.494 12.224 -2.005 1.00 78.56 130 ARG A C 1
ATOM 1018 O O . ARG A 1 130 ? -8.222 11.205 -2.632 1.00 78.56 130 ARG A O 1
ATOM 1025 N N . GLU A 1 131 ? -7.612 13.186 -1.781 1.00 84.19 131 GLU A N 1
ATOM 1026 C CA . GLU A 1 131 ? -6.232 13.147 -2.266 1.00 84.19 131 GLU A CA 1
ATOM 1027 C C . GLU A 1 131 ? -5.278 12.486 -1.269 1.00 84.19 131 GLU A C 1
ATOM 1029 O O . GLU A 1 131 ? -4.229 11.989 -1.672 1.00 84.19 131 GLU A O 1
ATOM 1034 N N . ASN A 1 132 ? -5.643 12.472 0.020 1.00 88.75 132 ASN A N 1
ATOM 1035 C CA . ASN A 1 132 ? -4.809 12.021 1.133 1.00 88.75 132 ASN A CA 1
ATOM 1036 C C . ASN A 1 132 ? -5.627 11.262 2.184 1.00 88.75 132 ASN A C 1
ATOM 1038 O O . ASN A 1 132 ? -6.858 11.266 2.160 1.00 88.75 132 ASN A O 1
ATOM 1042 N N . LEU A 1 133 ? -4.935 10.617 3.125 1.00 94.62 133 LEU A N 1
ATOM 1043 C CA . LEU A 1 133 ? -5.559 9.888 4.231 1.00 94.62 133 LEU A CA 1
ATOM 1044 C C . LEU A 1 133 ? -5.870 10.803 5.416 1.00 94.62 133 LEU A C 1
ATOM 1046 O O . LEU A 1 133 ? -5.046 11.644 5.786 1.00 94.62 133 LEU A O 1
ATOM 1050 N N . ASP A 1 134 ? -7.021 10.586 6.051 1.00 94.56 134 ASP A N 1
ATOM 1051 C CA . ASP A 1 134 ? -7.376 11.295 7.276 1.00 94.56 134 ASP A CA 1
ATOM 1052 C C . ASP A 1 134 ? -6.563 10.747 8.455 1.00 94.56 134 ASP A C 1
ATOM 1054 O O . ASP A 1 134 ? -6.707 9.597 8.878 1.00 94.56 134 ASP A O 1
ATOM 1058 N N . MET A 1 135 ? -5.660 11.587 8.949 1.00 95.62 135 MET A N 1
ATOM 1059 C CA . MET A 1 135 ? -4.843 11.340 10.136 1.00 95.62 135 MET A CA 1
ATOM 1060 C C . MET A 1 135 ? -5.070 12.427 11.199 1.00 95.62 135 MET A C 1
ATOM 1062 O O . MET A 1 135 ? -4.207 12.621 12.057 1.00 95.62 135 MET A O 1
ATOM 1066 N N . GLN A 1 136 ? -6.169 13.186 11.095 1.00 93.69 136 GLN A N 1
ATOM 1067 C CA . GLN A 1 136 ? -6.513 14.283 12.001 1.00 93.69 136 GLN A CA 1
ATOM 1068 C C . GLN A 1 136 ? -7.546 13.850 13.042 1.00 93.69 136 GLN A C 1
ATOM 1070 O O . GLN A 1 136 ? -7.362 14.137 14.224 1.00 93.69 136 GLN A O 1
ATOM 1075 N N . ASP A 1 137 ? -8.606 13.147 12.630 1.00 95.00 137 ASP A N 1
ATOM 1076 C CA . ASP A 1 137 ? -9.555 12.576 13.588 1.00 95.00 137 ASP A CA 1
ATOM 1077 C C . ASP A 1 137 ? -8.906 11.381 14.315 1.00 95.00 137 ASP A C 1
ATOM 1079 O O . ASP A 1 137 ? -8.451 10.449 13.651 1.00 95.00 137 ASP A O 1
ATOM 1083 N N . PRO A 1 138 ? -8.872 11.340 15.661 1.00 94.75 138 PRO A N 1
ATOM 1084 C CA . PRO A 1 138 ? -8.180 10.277 16.395 1.00 94.75 138 PRO A CA 1
ATOM 1085 C C . PRO A 1 138 ? -8.704 8.859 16.124 1.00 94.75 138 PRO A C 1
ATOM 1087 O O . PRO A 1 138 ? -7.937 7.894 16.169 1.00 94.75 138 PRO A O 1
ATOM 1090 N N . HIS A 1 139 ? -10.002 8.700 15.849 1.00 94.88 139 HIS A N 1
ATOM 1091 C CA . HIS A 1 139 ? -10.593 7.394 15.562 1.00 94.88 139 HIS A CA 1
ATOM 1092 C C . HIS A 1 139 ? -10.272 6.962 14.131 1.00 94.88 139 HIS A C 1
ATOM 1094 O O . HIS A 1 139 ? -9.912 5.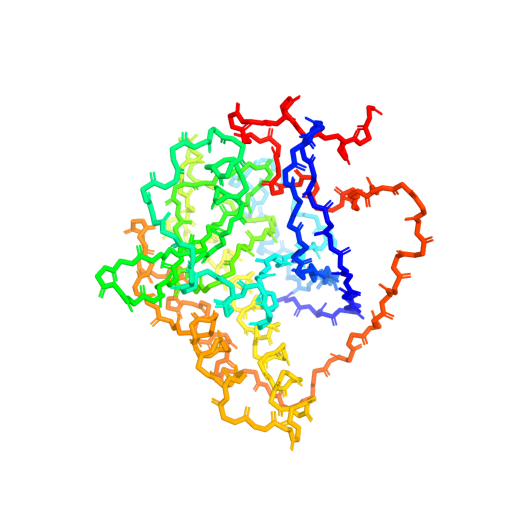802 13.914 1.00 94.88 139 HIS A O 1
ATOM 1100 N N . LEU A 1 140 ? -10.349 7.888 13.167 1.00 95.19 140 LEU A N 1
ATOM 1101 C CA . LEU A 1 140 ? -9.963 7.624 11.777 1.00 95.19 140 LEU A CA 1
ATOM 1102 C C . LEU A 1 140 ? -8.454 7.383 11.646 1.00 95.19 140 LEU A C 1
ATOM 1104 O O . LEU A 1 140 ? -8.048 6.439 10.971 1.00 95.19 140 LEU A O 1
ATOM 1108 N N . GLU A 1 141 ? -7.627 8.153 12.359 1.00 96.12 141 GLU A N 1
ATOM 1109 C CA . GLU A 1 141 ? -6.177 7.961 12.433 1.00 96.12 141 GLU A CA 1
ATOM 1110 C C . GLU A 1 141 ? -5.860 6.572 13.000 1.00 96.12 141 GLU A C 1
ATOM 1112 O O . GLU A 1 141 ? -5.055 5.843 12.422 1.00 96.12 141 GLU A O 1
ATOM 1117 N N . LYS A 1 142 ? -6.520 6.161 14.094 1.00 95.75 142 LYS A N 1
ATOM 1118 C CA . LYS A 1 142 ? -6.365 4.812 14.661 1.00 95.75 142 LYS A CA 1
ATOM 1119 C C . LYS A 1 142 ? -6.747 3.728 13.649 1.00 95.75 142 LYS A C 1
ATOM 1121 O O . LYS A 1 142 ? -5.985 2.781 13.467 1.00 95.75 142 LYS A O 1
ATOM 1126 N N . TRP A 1 143 ? -7.884 3.876 12.965 1.00 95.38 143 TRP A N 1
ATOM 1127 C CA . TRP A 1 143 ? -8.321 2.944 11.919 1.00 95.38 143 TRP A CA 1
ATOM 1128 C C . TRP A 1 143 ? -7.292 2.819 10.789 1.00 95.38 143 TRP A C 1
ATOM 1130 O O . TRP A 1 143 ? -6.842 1.717 10.466 1.00 95.38 143 TRP A O 1
ATOM 1140 N N . ASN A 1 144 ? -6.876 3.954 10.227 1.00 96.44 144 ASN A N 1
ATOM 1141 C CA . ASN A 1 144 ? -5.922 4.001 9.129 1.00 96.44 144 ASN A CA 1
ATOM 1142 C C . ASN A 1 144 ? -4.561 3.431 9.542 1.00 96.44 144 ASN A C 1
ATOM 1144 O O . ASN A 1 144 ? -3.959 2.674 8.782 1.00 96.44 144 ASN A O 1
ATOM 1148 N N . LYS A 1 145 ? -4.088 3.730 10.757 1.00 96.50 145 LYS A N 1
ATOM 1149 C CA . LYS A 1 145 ? -2.823 3.188 11.266 1.00 96.50 145 LYS A CA 1
ATOM 1150 C C . LYS A 1 145 ? -2.849 1.674 11.436 1.00 96.50 145 LYS A C 1
ATOM 1152 O O . LYS A 1 145 ? -1.861 1.028 11.105 1.00 96.50 145 LYS A O 1
ATOM 1157 N N . GLU A 1 146 ? -3.950 1.095 11.907 1.00 94.44 146 GLU A N 1
ATOM 1158 C CA . GLU A 1 146 ? -4.072 -0.363 12.031 1.00 94.44 146 GLU A CA 1
ATOM 1159 C C . GLU A 1 146 ? -4.013 -1.056 10.663 1.00 94.44 146 GLU A C 1
ATOM 1161 O O . GLU A 1 146 ? -3.326 -2.067 10.519 1.00 94.44 146 GLU A O 1
ATOM 1166 N N . LEU A 1 147 ? -4.668 -0.490 9.642 1.00 95.31 147 LEU A N 1
ATOM 1167 C CA . LEU A 1 147 ? -4.590 -0.999 8.269 1.00 95.31 147 LEU A CA 1
ATOM 1168 C C . LEU A 1 147 ? -3.172 -0.898 7.696 1.00 95.31 147 LEU A C 1
ATOM 1170 O O . LEU A 1 147 ? -2.663 -1.871 7.144 1.00 95.31 147 LEU A O 1
ATOM 1174 N N . LEU A 1 148 ? -2.522 0.257 7.852 1.00 96.62 148 LEU A N 1
ATOM 1175 C CA . LEU A 1 148 ? -1.150 0.483 7.387 1.00 96.62 148 LEU A CA 1
ATOM 1176 C C . LEU A 1 148 ? -0.143 -0.413 8.120 1.00 96.62 148 LEU A C 1
ATOM 1178 O O . LEU A 1 148 ? 0.777 -0.943 7.508 1.00 96.62 148 LEU A O 1
ATOM 1182 N N . SER A 1 149 ? -0.332 -0.634 9.420 1.00 94.88 149 SER A N 1
ATOM 1183 C CA . SER A 1 149 ? 0.500 -1.555 10.195 1.00 94.88 149 SER A CA 1
ATOM 1184 C C . SER A 1 149 ? 0.342 -2.996 9.698 1.00 94.88 149 SER A C 1
ATOM 1186 O O . SER A 1 149 ? 1.336 -3.682 9.457 1.00 94.88 149 SER A O 1
ATOM 1188 N N . ALA A 1 150 ? -0.896 -3.438 9.446 1.00 93.38 150 ALA A N 1
ATOM 1189 C CA . ALA A 1 150 ? -1.171 -4.753 8.871 1.00 93.38 150 ALA A CA 1
ATOM 1190 C C . ALA A 1 150 ? -0.559 -4.915 7.467 1.00 93.38 150 ALA A C 1
ATOM 1192 O O . ALA A 1 150 ? 0.027 -5.953 7.169 1.00 93.38 150 ALA A O 1
ATOM 1193 N N . MET A 1 151 ? -0.620 -3.880 6.623 1.00 95.06 151 MET A N 1
ATOM 1194 C CA . MET A 1 151 ? 0.091 -3.854 5.339 1.00 95.06 151 MET A CA 1
ATOM 1195 C C . MET A 1 151 ? 1.600 -4.021 5.527 1.00 95.06 151 MET A C 1
ATOM 1197 O O . MET A 1 151 ? 2.209 -4.810 4.815 1.00 95.06 151 MET A O 1
ATOM 1201 N N . GLY A 1 152 ? 2.200 -3.332 6.501 1.00 94.75 152 GLY A N 1
ATOM 1202 C CA . GLY A 1 152 ? 3.617 -3.481 6.833 1.00 94.75 152 GLY A CA 1
ATOM 1203 C C . GLY A 1 152 ? 3.995 -4.930 7.151 1.00 94.75 152 GLY A C 1
ATOM 1204 O O . GLY A 1 152 ? 4.975 -5.444 6.613 1.00 94.75 152 GLY A O 1
ATOM 1205 N N . GLN A 1 153 ? 3.178 -5.623 7.948 1.00 92.31 153 GLN A N 1
ATOM 1206 C CA . GLN A 1 153 ? 3.377 -7.046 8.262 1.00 92.31 153 GLN A CA 1
ATOM 1207 C C . GLN A 1 153 ? 3.306 -7.926 7.007 1.00 92.31 153 GLN A C 1
ATOM 1209 O O . GLN A 1 153 ? 4.137 -8.813 6.816 1.00 92.31 153 GLN A O 1
ATOM 1214 N N . VAL A 1 154 ? 2.361 -7.644 6.105 1.00 92.12 154 VAL A N 1
ATOM 1215 C CA . VAL A 1 154 ? 2.263 -8.329 4.808 1.00 92.12 154 VAL A CA 1
ATOM 1216 C C . VAL A 1 154 ? 3.509 -8.068 3.949 1.00 92.12 154 VAL A C 1
ATOM 1218 O O . VAL A 1 154 ? 4.061 -9.006 3.380 1.00 92.12 154 VAL A O 1
ATOM 1221 N N . VAL A 1 155 ? 4.018 -6.832 3.902 1.00 93.19 155 VAL A N 1
ATOM 1222 C CA . VAL A 1 155 ? 5.274 -6.497 3.202 1.00 93.19 155 VAL A CA 1
ATOM 1223 C C . VAL A 1 155 ? 6.455 -7.263 3.800 1.00 93.19 155 VAL A C 1
ATOM 1225 O O . VAL A 1 155 ? 7.281 -7.780 3.050 1.00 93.19 155 VAL A O 1
ATOM 1228 N N . ARG A 1 156 ? 6.532 -7.394 5.132 1.00 91.12 156 ARG A N 1
ATOM 1229 C CA . ARG A 1 156 ? 7.581 -8.177 5.807 1.00 91.12 156 ARG A CA 1
ATOM 1230 C C . ARG A 1 156 ? 7.527 -9.644 5.427 1.00 91.12 156 ARG A C 1
ATOM 1232 O O . ARG A 1 156 ? 8.567 -10.250 5.175 1.00 91.12 156 ARG A O 1
ATOM 1239 N N . PHE A 1 157 ? 6.325 -10.195 5.355 1.00 87.44 157 PHE A N 1
ATOM 1240 C CA . PHE A 1 157 ? 6.123 -11.551 4.887 1.00 87.44 157 PHE A CA 1
ATOM 1241 C C . PHE A 1 157 ? 6.657 -11.729 3.450 1.00 87.44 157 PHE A C 1
ATOM 1243 O O . PHE A 1 157 ? 7.459 -12.630 3.199 1.00 87.44 157 PHE A O 1
ATOM 1250 N N . ILE A 1 158 ? 6.275 -10.837 2.526 1.00 87.88 158 ILE A N 1
ATOM 1251 C CA . ILE A 1 158 ? 6.712 -10.883 1.118 1.00 87.88 158 ILE A CA 1
ATOM 1252 C C . ILE A 1 158 ? 8.236 -10.732 1.011 1.00 87.88 158 ILE A C 1
ATOM 1254 O O . ILE A 1 158 ? 8.873 -11.460 0.253 1.00 87.88 158 ILE A O 1
ATOM 1258 N N . TYR A 1 159 ? 8.830 -9.841 1.811 1.00 88.25 159 TYR A N 1
ATOM 1259 C CA . TYR A 1 159 ? 10.279 -9.675 1.910 1.00 88.25 159 TYR A CA 1
ATOM 1260 C C . TYR A 1 159 ? 10.966 -10.981 2.309 1.00 88.25 159 TYR A C 1
ATOM 1262 O O . TYR A 1 159 ? 11.847 -11.448 1.591 1.00 88.25 159 TYR A O 1
ATOM 1270 N N . ASN A 1 160 ? 10.529 -11.610 3.403 1.00 85.50 160 ASN A N 1
ATOM 1271 C CA . ASN A 1 160 ? 11.122 -12.859 3.875 1.00 85.50 160 ASN A CA 1
ATOM 1272 C C . ASN A 1 160 ? 11.050 -13.953 2.800 1.00 85.50 160 ASN A C 1
ATOM 1274 O O . ASN A 1 160 ? 12.067 -14.572 2.504 1.00 85.50 160 ASN A O 1
ATOM 1278 N N . GLN A 1 161 ? 9.887 -14.147 2.165 1.00 80.69 161 GLN A N 1
ATOM 1279 C CA . GLN A 1 161 ? 9.745 -15.109 1.063 1.00 80.69 161 GLN A CA 1
ATOM 1280 C C . GLN A 1 161 ? 10.684 -14.793 -0.099 1.00 80.69 161 GLN A C 1
ATOM 1282 O O . GLN A 1 161 ? 11.332 -15.689 -0.625 1.00 80.69 161 GLN A O 1
ATOM 1287 N N . SER A 1 162 ? 10.801 -13.516 -0.473 1.00 78.44 162 SER A N 1
ATOM 1288 C CA . SER A 1 162 ? 11.686 -13.110 -1.563 1.00 78.44 162 SER A CA 1
ATOM 1289 C C . SER A 1 162 ? 13.158 -13.404 -1.268 1.00 78.44 162 SER A C 1
ATOM 1291 O O . SER A 1 162 ? 13.899 -13.721 -2.192 1.00 78.44 162 SER A O 1
ATOM 1293 N N . ILE A 1 163 ? 13.583 -13.360 -0.002 1.00 76.81 163 ILE A N 1
ATOM 1294 C CA . ILE A 1 163 ? 14.946 -13.729 0.394 1.00 76.81 163 ILE A CA 1
ATOM 1295 C C . ILE A 1 163 ? 15.138 -15.252 0.356 1.00 76.81 163 ILE A C 1
ATOM 1297 O O . ILE A 1 163 ? 16.155 -15.710 -0.153 1.00 76.81 163 ILE A O 1
ATOM 1301 N N . PHE A 1 164 ? 14.166 -16.039 0.833 1.00 71.69 164 PHE A N 1
ATOM 1302 C CA . PHE A 1 164 ? 14.258 -17.507 0.843 1.00 71.69 164 PHE A CA 1
ATOM 1303 C C . PHE A 1 164 ? 14.147 -18.150 -0.546 1.00 71.69 164 PHE A C 1
ATOM 1305 O O . PHE A 1 164 ? 14.805 -19.152 -0.798 1.00 71.69 164 PHE A O 1
ATOM 1312 N N . ASP A 1 165 ? 13.359 -17.575 -1.458 1.00 68.62 165 ASP A N 1
ATOM 1313 C CA . ASP A 1 165 ? 13.214 -18.085 -2.830 1.00 68.62 165 ASP A CA 1
ATOM 1314 C C . ASP A 1 165 ? 14.502 -17.874 -3.676 1.00 68.62 165 ASP A C 1
ATOM 1316 O O . ASP A 1 165 ? 14.616 -18.429 -4.768 1.00 68.62 165 ASP A O 1
ATOM 1320 N N . ASN A 1 166 ? 15.484 -17.083 -3.207 1.00 59.66 166 ASN A N 1
ATOM 1321 C CA . ASN A 1 166 ? 16.676 -16.691 -3.974 1.00 59.66 166 ASN A CA 1
ATOM 1322 C C . ASN A 1 166 ? 17.985 -17.296 -3.428 1.00 59.66 166 ASN A C 1
ATOM 1324 O O . ASN A 1 166 ? 18.848 -16.583 -2.921 1.00 59.66 166 ASN A O 1
ATOM 1328 N N . ASP A 1 167 ? 18.195 -18.593 -3.660 1.00 53.69 167 ASP A N 1
ATOM 1329 C CA . ASP A 1 167 ? 19.514 -19.245 -3.522 1.00 53.69 167 ASP A CA 1
ATOM 1330 C C . ASP A 1 167 ? 20.487 -18.912 -4.686 1.00 53.69 167 ASP A C 1
ATOM 1332 O O . ASP A 1 167 ? 21.620 -19.397 -4.718 1.00 53.69 167 ASP A O 1
ATOM 1336 N N . GLN A 1 168 ? 20.097 -18.072 -5.662 1.00 52.44 168 GLN A N 1
ATOM 1337 C CA . GLN A 1 168 ? 20.940 -17.710 -6.813 1.00 52.44 168 GLN A CA 1
ATOM 1338 C C . GLN A 1 168 ? 21.148 -16.192 -7.016 1.00 52.44 168 GLN A C 1
ATOM 1340 O O . GLN A 1 168 ? 20.240 -15.452 -7.377 1.00 52.44 168 GLN A O 1
ATOM 1345 N N . LEU A 1 169 ? 22.426 -15.806 -6.886 1.00 51.94 169 LEU A N 1
ATOM 1346 C CA . LEU A 1 169 ? 23.179 -14.698 -7.504 1.00 51.94 169 LEU A CA 1
ATOM 1347 C C . LEU A 1 169 ? 22.743 -13.226 -7.289 1.00 51.94 169 LEU A C 1
ATOM 1349 O O . LEU A 1 169 ? 21.655 -12.764 -7.620 1.00 51.94 169 LEU A O 1
ATOM 1353 N N . ASN A 1 170 ? 23.751 -12.452 -6.868 1.00 54.16 170 ASN A N 1
ATOM 1354 C CA . ASN A 1 170 ? 23.824 -11.031 -6.490 1.00 54.16 170 ASN A CA 1
ATOM 1355 C C . ASN A 1 170 ? 23.070 -9.985 -7.347 1.00 54.16 170 ASN A C 1
ATOM 1357 O O . ASN A 1 170 ? 22.906 -8.850 -6.897 1.00 54.16 170 ASN A O 1
ATOM 1361 N N . HIS A 1 171 ? 22.596 -10.318 -8.551 1.00 50.81 171 HIS A N 1
ATOM 1362 C CA . HIS A 1 171 ? 21.824 -9.389 -9.385 1.00 50.81 171 HIS A CA 1
ATOM 1363 C C . HIS A 1 171 ? 20.365 -9.229 -8.910 1.00 50.81 171 HIS A C 1
ATOM 1365 O O . HIS A 1 171 ? 19.840 -8.114 -8.973 1.00 50.81 171 HIS A O 1
ATOM 1371 N N . SER A 1 172 ? 19.758 -10.279 -8.335 1.00 58.53 172 SER A N 1
ATOM 1372 C CA . SER A 1 172 ? 18.376 -10.261 -7.810 1.00 58.53 172 SER A CA 1
ATOM 1373 C C . SER A 1 172 ? 18.226 -9.370 -6.564 1.00 58.53 172 SER A C 1
ATOM 1375 O O . SER A 1 172 ? 17.255 -8.624 -6.433 1.00 58.53 172 SER A O 1
ATOM 1377 N N . LEU A 1 173 ? 19.246 -9.335 -5.698 1.00 66.25 173 LEU A N 1
ATOM 1378 C CA . LEU A 1 173 ? 19.212 -8.596 -4.427 1.00 66.25 173 LEU A CA 1
ATOM 1379 C C . LEU A 1 173 ? 19.046 -7.085 -4.617 1.00 66.25 173 LEU A C 1
ATOM 1381 O O . LEU A 1 173 ? 18.265 -6.447 -3.922 1.00 66.25 173 LEU A O 1
ATOM 1385 N N . SER A 1 174 ? 19.746 -6.492 -5.585 1.00 67.81 174 SER A N 1
ATOM 1386 C CA . SER A 1 174 ? 19.673 -5.042 -5.812 1.00 67.81 174 SER A CA 1
ATOM 1387 C C . SER A 1 174 ? 18.301 -4.580 -6.327 1.00 67.81 174 SER A C 1
ATOM 1389 O O . SER A 1 174 ? 17.882 -3.458 -6.046 1.00 67.81 174 SER A O 1
ATOM 1391 N N . ALA A 1 175 ? 17.604 -5.440 -7.073 1.00 69.00 175 ALA A N 1
ATOM 1392 C CA . ALA A 1 175 ? 16.238 -5.216 -7.533 1.00 69.00 175 ALA A CA 1
ATOM 1393 C C . ALA A 1 175 ? 15.227 -5.362 -6.382 1.00 69.00 175 ALA A C 1
ATOM 1395 O O . ALA A 1 175 ? 14.319 -4.542 -6.227 1.00 69.00 175 ALA A O 1
ATOM 1396 N N . GLN A 1 176 ? 15.431 -6.355 -5.517 1.00 73.31 176 GLN A N 1
ATOM 1397 C CA . GLN A 1 176 ? 14.638 -6.528 -4.301 1.00 73.31 176 GLN A CA 1
ATOM 1398 C C . GLN A 1 176 ? 14.808 -5.343 -3.350 1.00 73.31 176 GLN A C 1
ATOM 1400 O O . GLN A 1 176 ? 13.816 -4.775 -2.898 1.00 73.31 176 GLN A O 1
ATOM 1405 N N . PHE A 1 177 ? 16.043 -4.896 -3.111 1.00 76.81 177 PHE A N 1
ATOM 1406 C CA . PHE A 1 177 ? 16.304 -3.734 -2.264 1.00 76.81 177 PHE A CA 1
ATOM 1407 C C . PHE A 1 177 ? 15.588 -2.482 -2.763 1.00 76.81 177 PHE A C 1
ATOM 1409 O O . PHE A 1 177 ? 15.072 -1.737 -1.941 1.00 76.81 177 PHE A O 1
ATOM 1416 N N . ALA A 1 178 ? 15.473 -2.274 -4.077 1.00 80.00 178 ALA A N 1
ATOM 1417 C CA . ALA A 1 178 ? 14.700 -1.152 -4.603 1.00 80.00 178 ALA A CA 1
ATOM 1418 C C . ALA A 1 178 ? 13.217 -1.232 -4.190 1.00 80.00 178 ALA A C 1
ATOM 1420 O O . ALA A 1 178 ? 12.647 -0.241 -3.737 1.00 80.00 178 ALA A O 1
ATOM 1421 N N . THR A 1 179 ? 12.618 -2.425 -4.251 1.00 86.56 179 THR A N 1
ATOM 1422 C CA . THR A 1 179 ? 11.205 -2.659 -3.898 1.00 86.56 179 THR A CA 1
ATOM 1423 C C . THR A 1 179 ? 10.930 -2.467 -2.402 1.00 86.56 179 THR A C 1
ATOM 1425 O O . THR A 1 179 ? 9.915 -1.880 -2.025 1.00 86.56 179 THR A O 1
ATOM 1428 N N . PHE A 1 180 ? 11.845 -2.924 -1.542 1.00 89.62 180 PHE A N 1
ATOM 1429 C CA . PHE A 1 180 ? 11.693 -2.877 -0.080 1.00 89.62 180 PHE A CA 1
ATOM 1430 C C . PHE A 1 180 ? 12.433 -1.714 0.594 1.00 89.62 180 PHE A C 1
ATOM 1432 O O . PHE A 1 180 ? 12.450 -1.626 1.822 1.00 89.62 180 PHE A O 1
ATOM 1439 N N . SER A 1 181 ? 13.048 -0.816 -0.177 1.00 87.31 181 SER A N 1
ATOM 1440 C CA . SER A 1 181 ? 13.655 0.395 0.370 1.00 87.31 181 SER A CA 1
ATOM 1441 C C . SER A 1 181 ? 12.553 1.342 0.837 1.00 87.31 181 SER A C 1
ATOM 1443 O O . SER A 1 181 ? 11.707 1.754 0.053 1.00 87.31 181 SER A O 1
ATOM 1445 N N . PHE A 1 182 ? 12.524 1.659 2.131 1.00 89.50 182 PHE A N 1
ATOM 1446 C CA . PHE A 1 182 ? 11.589 2.649 2.654 1.00 89.50 182 PHE A CA 1
ATOM 1447 C C . PHE A 1 182 ? 12.175 4.052 2.500 1.00 89.50 182 PHE A C 1
ATOM 1449 O O . PHE A 1 182 ? 13.257 4.351 3.003 1.00 89.50 182 PHE A O 1
ATOM 1456 N N . GLN A 1 183 ? 11.433 4.917 1.825 1.00 92.38 183 GLN A N 1
ATOM 1457 C CA . GLN A 1 183 ? 11.640 6.353 1.739 1.00 92.38 183 GLN A CA 1
ATOM 1458 C C . GLN A 1 183 ? 10.535 7.094 2.493 1.00 92.38 183 GLN A C 1
ATOM 1460 O O . GLN A 1 183 ? 9.484 6.542 2.829 1.00 92.38 183 GLN A O 1
ATOM 1465 N N . THR A 1 184 ? 10.766 8.377 2.759 1.00 95.00 184 THR A N 1
ATOM 1466 C CA . THR A 1 184 ? 9.761 9.245 3.372 1.00 95.00 184 THR A CA 1
ATOM 1467 C C . THR A 1 184 ? 8.529 9.329 2.476 1.00 95.00 184 THR A C 1
ATOM 1469 O O . THR A 1 184 ? 8.614 9.756 1.325 1.00 95.00 184 THR A O 1
ATOM 1472 N N . SER A 1 185 ? 7.370 8.943 3.008 1.00 95.44 185 SER A N 1
ATOM 1473 C CA . SER A 1 185 ? 6.110 9.106 2.292 1.00 95.44 185 SER A CA 1
ATOM 1474 C C . SER A 1 185 ? 5.691 10.575 2.231 1.00 95.44 185 SER A C 1
ATOM 1476 O O . SER A 1 185 ? 5.901 11.336 3.177 1.00 95.44 185 SER A O 1
ATOM 1478 N N . VAL A 1 186 ? 5.047 10.967 1.137 1.00 94.69 186 VAL A N 1
ATOM 1479 C CA . VAL A 1 186 ? 4.560 12.327 0.881 1.00 94.69 186 VAL A CA 1
ATOM 1480 C C . VAL A 1 186 ? 3.099 12.282 0.426 1.00 94.69 186 VAL A C 1
ATOM 1482 O O . VAL A 1 186 ? 2.710 11.301 -0.199 1.00 94.69 186 VAL A O 1
ATOM 1485 N N . PRO A 1 187 ? 2.283 13.304 0.728 1.00 94.75 187 PRO A N 1
ATOM 1486 C CA . PRO A 1 187 ? 2.630 14.491 1.513 1.00 94.75 187 PRO A CA 1
ATOM 1487 C C . PRO A 1 187 ? 2.716 14.226 3.024 1.00 94.75 187 PRO A C 1
ATOM 1489 O O . PRO A 1 187 ? 3.380 14.981 3.728 1.00 94.75 187 PRO A O 1
ATOM 1492 N N . ASN A 1 188 ? 2.110 13.151 3.541 1.00 95.50 188 ASN A N 1
ATOM 1493 C CA . ASN A 1 188 ? 2.181 12.812 4.963 1.00 95.50 188 ASN A CA 1
ATOM 1494 C C . ASN A 1 188 ? 3.205 11.694 5.224 1.00 95.50 188 ASN A C 1
ATOM 1496 O O . ASN A 1 188 ? 3.042 10.564 4.758 1.00 95.50 188 ASN A O 1
ATOM 1500 N N . ASN A 1 189 ? 4.242 11.984 6.012 1.00 96.12 189 ASN A N 1
ATOM 1501 C CA . ASN A 1 189 ? 5.298 11.023 6.356 1.00 96.12 189 ASN A CA 1
ATOM 1502 C C . ASN A 1 189 ? 4.854 9.948 7.366 1.00 96.12 189 ASN A C 1
ATOM 1504 O O . ASN A 1 189 ? 5.459 8.876 7.435 1.00 96.12 189 ASN A O 1
ATOM 1508 N N . LYS A 1 190 ? 3.774 10.188 8.127 1.00 96.12 190 LYS A N 1
ATOM 1509 C CA . LYS A 1 190 ? 3.235 9.214 9.088 1.00 96.12 190 LYS A CA 1
ATOM 1510 C C . LYS A 1 190 ? 2.804 7.919 8.402 1.00 96.12 190 LYS A C 1
ATOM 1512 O O . LYS A 1 190 ? 2.803 6.875 9.051 1.00 96.12 190 LYS A O 1
ATOM 1517 N N . ILE A 1 191 ? 2.434 7.976 7.121 1.00 96.44 191 ILE A N 1
ATOM 1518 C CA . ILE A 1 191 ? 1.945 6.819 6.363 1.00 96.44 191 ILE A CA 1
ATOM 1519 C C . ILE A 1 191 ? 3.052 5.775 6.211 1.00 96.44 191 ILE A C 1
ATOM 1521 O O . ILE A 1 191 ? 2.920 4.661 6.717 1.00 96.44 191 ILE A O 1
ATOM 1525 N N . GLY A 1 192 ? 4.168 6.168 5.598 1.00 95.69 192 GLY A N 1
ATOM 1526 C CA . GLY A 1 192 ? 5.344 5.326 5.405 1.00 95.69 192 GLY A CA 1
ATOM 1527 C C . GLY A 1 192 ? 5.963 4.896 6.730 1.00 95.69 192 GLY A C 1
ATOM 1528 O O . GLY A 1 192 ? 6.318 3.732 6.876 1.00 95.69 192 GLY A O 1
ATOM 1529 N N . LEU A 1 193 ? 5.994 5.776 7.739 1.00 96.69 193 LEU A N 1
ATOM 1530 C CA . LEU A 1 193 ? 6.452 5.410 9.086 1.00 96.69 193 LEU A CA 1
ATOM 1531 C C . LEU A 1 193 ? 5.574 4.331 9.733 1.00 96.69 193 LEU A C 1
ATOM 1533 O O . LEU A 1 193 ? 6.091 3.419 10.371 1.00 96.69 193 LEU A O 1
ATOM 1537 N N . THR A 1 194 ? 4.252 4.397 9.568 1.00 97.25 194 THR A N 1
ATOM 1538 C CA . THR A 1 194 ? 3.346 3.383 10.130 1.00 97.25 194 THR A CA 1
ATOM 1539 C C . THR A 1 194 ? 3.496 2.042 9.414 1.00 97.25 194 THR A C 1
ATOM 1541 O O . THR A 1 194 ? 3.544 1.006 10.075 1.00 97.25 194 THR A O 1
ATOM 1544 N N . LEU A 1 195 ? 3.632 2.058 8.083 1.00 95.94 195 LEU A N 1
ATOM 1545 C CA . LEU A 1 195 ? 3.955 0.870 7.285 1.00 95.94 195 LEU A CA 1
ATOM 1546 C C . LEU A 1 195 ? 5.289 0.248 7.721 1.00 95.94 195 LEU A C 1
ATOM 1548 O O . LEU A 1 195 ? 5.357 -0.956 7.954 1.00 95.94 195 LEU A O 1
ATOM 1552 N N . LEU A 1 196 ? 6.329 1.069 7.887 1.00 95.75 196 LEU A N 1
ATOM 1553 C CA . LEU A 1 196 ? 7.656 0.641 8.331 1.00 95.75 196 LEU A CA 1
ATOM 1554 C C . LEU A 1 196 ? 7.618 0.016 9.729 1.00 95.75 196 LEU A C 1
ATOM 1556 O O . LEU A 1 196 ? 8.199 -1.042 9.964 1.00 95.75 196 LEU A O 1
ATOM 1560 N N . ASN A 1 197 ? 6.893 0.639 10.657 1.00 95.31 197 ASN A N 1
ATOM 1561 C CA . ASN A 1 197 ? 6.713 0.097 11.999 1.00 95.31 197 ASN A CA 1
ATOM 1562 C C . ASN A 1 197 ? 5.982 -1.250 11.959 1.00 95.31 197 ASN A C 1
ATOM 1564 O O . ASN A 1 197 ? 6.405 -2.186 12.631 1.00 95.31 197 ASN A O 1
ATOM 1568 N N . GLY A 1 198 ? 4.932 -1.377 11.141 1.00 93.75 198 GLY A N 1
ATOM 1569 C CA . GLY A 1 198 ? 4.233 -2.646 10.926 1.00 93.75 198 GLY A CA 1
ATOM 1570 C C . GLY A 1 198 ? 5.143 -3.734 10.351 1.00 93.75 198 GLY A C 1
ATOM 1571 O O . GLY A 1 198 ? 5.095 -4.877 10.799 1.00 93.75 198 GLY A O 1
ATOM 1572 N N . PHE A 1 199 ? 6.021 -3.367 9.413 1.00 93.62 199 PHE A N 1
ATOM 1573 C CA . PHE A 1 199 ? 7.017 -4.267 8.830 1.00 93.62 199 PHE A CA 1
ATOM 1574 C C . PHE A 1 199 ? 7.951 -4.854 9.890 1.00 93.62 199 PHE A C 1
ATOM 1576 O O . PHE A 1 199 ? 8.158 -6.066 9.924 1.00 93.62 199 PHE A O 1
ATOM 1583 N N . PHE A 1 200 ? 8.484 -4.024 10.788 1.00 92.31 200 PHE A N 1
ATOM 1584 C CA . PHE A 1 200 ? 9.396 -4.495 11.834 1.00 92.31 200 PHE A CA 1
ATOM 1585 C C . PHE A 1 200 ? 8.697 -5.125 13.042 1.00 92.31 200 PHE A C 1
ATOM 1587 O O . PHE A 1 200 ? 9.305 -5.943 13.726 1.00 92.31 200 PHE A O 1
ATOM 1594 N N . ALA A 1 201 ? 7.435 -4.785 13.303 1.00 88.81 201 ALA A N 1
ATOM 1595 C CA . ALA A 1 201 ? 6.661 -5.361 14.403 1.00 88.81 201 ALA A CA 1
ATOM 1596 C C . ALA A 1 201 ? 6.134 -6.780 14.113 1.00 88.81 201 ALA A C 1
ATOM 1598 O O . ALA A 1 201 ? 5.621 -7.436 15.022 1.00 88.81 201 ALA A O 1
ATOM 1599 N N . SER A 1 202 ? 6.221 -7.254 12.866 1.00 79.25 202 SER A N 1
ATOM 1600 C CA . SER A 1 202 ? 5.738 -8.581 12.478 1.00 79.25 202 SER A CA 1
ATOM 1601 C C . SER A 1 202 ? 6.481 -9.694 13.223 1.00 79.25 202 SER A C 1
ATOM 1603 O O . SER A 1 202 ? 7.705 -9.782 13.159 1.00 79.25 202 SER A O 1
ATOM 1605 N N . GLN A 1 203 ? 5.736 -10.590 13.872 1.00 66.00 203 GLN A N 1
ATOM 1606 C CA . GLN A 1 203 ? 6.287 -11.829 14.433 1.00 66.00 203 GLN A CA 1
ATOM 1607 C C . GLN A 1 203 ? 6.463 -12.891 13.334 1.00 66.00 203 GLN A C 1
ATOM 1609 O O . GLN A 1 203 ? 5.849 -12.788 12.275 1.00 66.00 203 GLN A O 1
ATOM 1614 N N . GLU A 1 204 ? 7.291 -13.913 13.568 1.00 56.69 204 GLU A N 1
ATOM 1615 C CA . GLU A 1 204 ? 7.616 -14.960 12.575 1.00 56.69 204 GLU A CA 1
ATOM 1616 C C . GLU A 1 204 ? 6.427 -15.872 12.210 1.00 56.69 204 GLU A C 1
ATOM 1618 O O . GLU A 1 204 ? 6.443 -16.531 11.173 1.00 56.69 204 GLU A O 1
ATOM 1623 N N . ASN A 1 205 ? 5.358 -15.866 13.011 1.00 51.12 205 ASN A N 1
ATOM 1624 C CA . ASN A 1 205 ? 4.157 -16.669 12.779 1.00 51.12 205 ASN A CA 1
ATOM 1625 C C . ASN A 1 205 ? 3.144 -15.916 11.905 1.00 51.12 205 ASN A C 1
ATOM 1627 O O . ASN A 1 205 ? 2.134 -15.415 12.404 1.00 51.12 205 ASN A O 1
ATOM 1631 N N . VAL A 1 206 ? 3.405 -15.824 10.601 1.00 57.16 206 VAL A N 1
ATOM 1632 C CA . VAL A 1 206 ? 2.466 -15.235 9.633 1.00 57.16 206 VAL A CA 1
ATOM 1633 C C . VAL A 1 206 ? 2.038 -16.284 8.612 1.00 57.16 206 VAL A C 1
ATOM 1635 O O . VAL A 1 206 ? 2.827 -17.118 8.175 1.00 57.16 206 VAL A O 1
ATOM 1638 N N . LEU A 1 207 ? 0.748 -16.239 8.273 1.00 59.31 207 LEU A N 1
ATOM 1639 C CA . LEU A 1 207 ? 0.096 -17.039 7.240 1.00 59.31 207 LEU A CA 1
ATOM 1640 C C . LEU A 1 207 ? 0.939 -17.157 5.964 1.00 59.31 207 LEU A C 1
ATOM 1642 O O . LEU A 1 207 ? 1.472 -16.165 5.473 1.00 59.31 207 LEU A O 1
ATOM 1646 N N . VAL A 1 208 ? 0.978 -18.358 5.390 1.00 62.94 208 VAL A N 1
ATOM 1647 C CA . VAL A 1 208 ? 1.661 -18.625 4.120 1.00 62.94 208 VAL A CA 1
ATOM 1648 C C . VAL A 1 208 ? 0.693 -18.355 2.951 1.00 62.94 208 VAL A C 1
ATOM 1650 O O . VAL A 1 208 ? -0.417 -18.896 2.962 1.00 62.94 208 VAL A O 1
ATOM 1653 N N . PRO A 1 209 ? 1.069 -17.541 1.943 1.00 64.81 209 PRO A N 1
ATOM 1654 C CA . PRO A 1 209 ? 0.316 -17.344 0.723 1.00 64.81 209 PRO A CA 1
ATOM 1655 C C . PRO A 1 209 ? 0.076 -18.665 0.036 1.00 64.81 209 PRO A C 1
ATOM 1657 O O . PRO A 1 209 ? 0.995 -19.457 -0.174 1.00 64.81 209 PRO A O 1
ATOM 1660 N N . VAL A 1 210 ? -1.136 -18.817 -0.466 1.00 72.00 210 VAL A N 1
ATOM 1661 C CA . VAL A 1 210 ? -1.374 -19.755 -1.549 1.00 72.00 210 VAL A CA 1
ATOM 1662 C C . VAL A 1 210 ? -0.992 -19.041 -2.846 1.00 72.00 210 VAL A C 1
ATOM 1664 O O . VAL A 1 210 ? -1.671 -18.098 -3.265 1.00 72.00 210 VAL A O 1
ATOM 1667 N N . LYS A 1 211 ? 0.121 -19.458 -3.468 1.00 70.50 211 LYS A N 1
ATOM 1668 C CA . LYS A 1 211 ? 0.493 -19.017 -4.822 1.00 70.50 211 LYS A CA 1
ATOM 1669 C C . LYS A 1 211 ? -0.543 -19.594 -5.798 1.00 70.50 211 LYS A C 1
ATOM 1671 O O . LYS A 1 211 ? -0.662 -20.811 -5.924 1.00 70.50 211 LYS A O 1
ATOM 1676 N N . GLN A 1 212 ? -1.314 -18.734 -6.458 1.00 65.12 212 GLN A N 1
ATOM 1677 C CA . GLN A 1 212 ? -2.258 -19.127 -7.504 1.00 65.12 212 GLN A CA 1
ATOM 1678 C C . GLN A 1 212 ? -1.715 -18.680 -8.857 1.00 65.12 212 GLN A C 1
ATOM 1680 O O . GLN A 1 212 ? -1.626 -17.487 -9.142 1.00 65.12 212 GLN A O 1
ATOM 1685 N N . GLN A 1 213 ? -1.364 -19.648 -9.702 1.00 56.81 213 GLN A N 1
ATOM 1686 C CA . GLN A 1 213 ? -0.949 -19.373 -11.072 1.00 56.81 213 GLN A CA 1
ATOM 1687 C C . GLN A 1 213 ? -2.202 -19.201 -11.935 1.00 56.81 213 GLN A C 1
ATOM 1689 O O . GLN A 1 213 ? -3.004 -20.125 -12.090 1.00 56.81 213 GLN A O 1
ATOM 1694 N N . THR A 1 214 ? -2.422 -17.997 -12.457 1.00 53.59 214 THR A N 1
ATOM 1695 C CA . THR A 1 214 ? -3.585 -17.701 -13.296 1.00 53.59 214 THR A CA 1
ATOM 1696 C C . THR A 1 214 ? -3.331 -18.273 -14.698 1.00 53.59 214 THR A C 1
ATOM 1698 O O . THR A 1 214 ? -2.682 -17.649 -15.524 1.00 53.59 214 THR A O 1
ATOM 1701 N N . LEU A 1 215 ? -3.820 -19.489 -14.968 1.00 44.66 215 LEU A N 1
ATOM 1702 C CA . LEU A 1 215 ? -3.645 -20.242 -16.231 1.00 44.66 215 LEU A CA 1
ATOM 1703 C C . LEU A 1 215 ? -4.406 -19.660 -17.449 1.00 44.66 215 LEU A C 1
ATOM 1705 O O . LEU A 1 215 ? -4.581 -20.342 -18.459 1.00 44.66 215 LEU A O 1
ATOM 1709 N N . ALA A 1 216 ? -4.915 -18.430 -17.371 1.00 43.19 216 ALA A N 1
ATOM 1710 C CA . ALA A 1 216 ? -5.799 -17.890 -18.396 1.00 43.19 216 ALA A CA 1
ATOM 1711 C C . ALA A 1 216 ? -5.020 -17.478 -19.659 1.00 43.19 216 ALA A C 1
ATOM 1713 O O . ALA A 1 216 ? -4.153 -16.610 -19.625 1.00 43.19 216 ALA A O 1
ATOM 1714 N N . SER A 1 217 ? -5.394 -18.051 -20.808 1.00 39.91 217 SER A N 1
ATOM 1715 C CA . SER A 1 217 ? -4.872 -17.709 -22.144 1.00 39.91 217 SER A CA 1
ATOM 1716 C C . SER A 1 217 ? -5.285 -16.311 -22.638 1.00 39.91 217 SER A C 1
ATOM 1718 O O . SER A 1 217 ? -4.887 -15.886 -23.723 1.00 39.91 217 SER A O 1
ATOM 1720 N N . ARG A 1 218 ? -6.103 -15.597 -21.858 1.00 40.75 218 ARG A N 1
ATOM 1721 C CA . ARG A 1 218 ? -6.419 -14.176 -22.007 1.00 40.75 218 ARG A CA 1
ATOM 1722 C C . ARG A 1 218 ? -6.207 -13.493 -20.664 1.00 40.75 218 ARG A C 1
ATOM 1724 O O . ARG A 1 218 ? -6.651 -13.991 -19.637 1.00 40.75 218 ARG A O 1
ATOM 1731 N N . LEU A 1 219 ? -5.532 -12.355 -20.725 1.00 47.50 219 LEU A N 1
ATOM 1732 C CA . LEU A 1 219 ? -5.118 -11.495 -19.623 1.00 47.50 219 LEU A CA 1
ATOM 1733 C C . LEU A 1 219 ? -6.333 -11.006 -18.824 1.00 47.50 219 LEU A C 1
ATOM 1735 O O . LEU A 1 219 ? -6.916 -9.974 -19.144 1.00 47.50 219 LEU A O 1
ATOM 1739 N N . THR A 1 220 ? -6.750 -11.763 -17.813 1.00 51.56 220 THR A N 1
ATOM 1740 C CA . THR A 1 220 ? -7.817 -11.351 -16.899 1.00 51.56 220 THR A CA 1
ATOM 1741 C C . THR A 1 220 ? -7.187 -10.750 -15.659 1.00 51.56 220 THR A C 1
ATOM 1743 O O . THR A 1 220 ? -6.630 -11.479 -14.835 1.00 51.56 220 THR A O 1
ATOM 1746 N N . LEU A 1 221 ? -7.288 -9.429 -15.514 1.00 55.94 221 LEU A N 1
ATOM 1747 C CA . LEU A 1 221 ? -7.039 -8.807 -14.222 1.00 55.94 221 LEU A CA 1
ATOM 1748 C C . LEU A 1 221 ? -8.005 -9.392 -13.201 1.00 55.94 221 LEU A C 1
ATOM 1750 O O . LEU A 1 221 ? -9.195 -9.554 -13.486 1.00 55.94 221 LEU A O 1
ATOM 1754 N N . SER A 1 222 ? -7.510 -9.695 -12.006 1.00 60.03 222 SER A N 1
ATOM 1755 C CA . SER A 1 222 ? -8.419 -10.034 -10.917 1.00 60.03 222 SER A CA 1
ATOM 1756 C C . SER A 1 222 ? -9.341 -8.838 -10.633 1.00 60.03 222 SER A C 1
ATOM 1758 O O . SER A 1 222 ? -8.924 -7.683 -10.748 1.00 60.03 222 SER A O 1
ATOM 1760 N N . GLU A 1 223 ? -10.594 -9.091 -10.239 1.00 60.84 223 GLU A N 1
ATOM 1761 C CA . GLU A 1 223 ? -11.510 -8.018 -9.811 1.00 60.84 223 GLU A CA 1
ATOM 1762 C C . GLU A 1 223 ? -10.886 -7.149 -8.709 1.00 60.84 223 GLU A C 1
ATOM 1764 O O . GLU A 1 223 ? -11.143 -5.949 -8.645 1.00 60.84 223 GLU A O 1
ATOM 1769 N N . SER A 1 224 ? -10.024 -7.734 -7.868 1.00 58.75 224 SER A N 1
ATOM 1770 C CA . SER A 1 224 ? -9.264 -7.001 -6.860 1.00 58.75 224 SER A CA 1
ATOM 1771 C C . SER A 1 224 ? -8.272 -6.015 -7.481 1.00 58.75 224 SER A C 1
ATOM 1773 O O . SER A 1 224 ? -8.241 -4.850 -7.091 1.00 58.75 224 SER A O 1
ATOM 1775 N N . SER A 1 225 ? -7.544 -6.415 -8.524 1.00 64.31 225 SER A N 1
ATOM 1776 C CA . SER A 1 225 ? -6.542 -5.562 -9.173 1.00 64.31 225 SER A CA 1
ATOM 1777 C C . SER A 1 225 ? -7.127 -4.365 -9.938 1.00 64.31 225 SER A C 1
ATOM 1779 O O . SER A 1 225 ? -6.394 -3.411 -10.207 1.00 64.31 225 SER A O 1
ATOM 1781 N N . LYS A 1 226 ? -8.441 -4.341 -10.224 1.00 69.12 226 LYS A N 1
ATOM 1782 C CA . LYS A 1 226 ? -9.123 -3.171 -10.818 1.00 69.12 226 LYS A CA 1
ATOM 1783 C C . LYS A 1 226 ? -8.929 -1.894 -10.000 1.00 69.12 226 LYS A C 1
ATOM 1785 O O . LYS A 1 226 ? -8.885 -0.809 -10.576 1.00 69.12 226 LYS A O 1
ATOM 1790 N N . ALA A 1 227 ? -8.762 -2.006 -8.680 1.00 68.12 227 ALA A N 1
ATOM 1791 C CA . ALA A 1 227 ? -8.532 -0.856 -7.810 1.00 68.12 227 ALA A CA 1
ATOM 1792 C C . ALA A 1 227 ? -7.288 -0.039 -8.207 1.00 68.12 227 ALA A C 1
ATOM 1794 O O . ALA A 1 227 ? -7.304 1.185 -8.090 1.00 68.12 227 ALA A O 1
ATOM 1795 N N . PHE A 1 228 ? -6.246 -0.696 -8.729 1.00 73.94 228 PHE A N 1
ATOM 1796 C CA . PHE A 1 228 ? -5.017 -0.038 -9.182 1.00 73.94 228 PHE A CA 1
ATOM 1797 C C . PHE A 1 228 ? -5.164 0.638 -10.552 1.00 73.94 228 PHE A C 1
ATOM 1799 O O . PHE A 1 228 ? -4.328 1.457 -10.925 1.00 73.94 228 PHE A O 1
ATOM 1806 N N . LEU A 1 229 ? -6.235 0.329 -11.292 1.00 69.38 229 LEU A N 1
ATOM 1807 C CA . LEU A 1 229 ? -6.490 0.867 -12.629 1.00 69.38 229 LEU A CA 1
ATOM 1808 C C . LEU A 1 229 ? -7.617 1.887 -12.701 1.00 69.38 229 LEU A C 1
ATOM 1810 O O . LEU A 1 229 ? -7.643 2.649 -13.662 1.00 69.38 229 LEU A O 1
ATOM 1814 N N . ALA A 1 230 ? -8.522 1.908 -11.718 1.00 55.72 230 ALA A N 1
ATOM 1815 C CA . ALA A 1 230 ? -9.836 2.555 -11.790 1.00 55.72 230 ALA A CA 1
ATOM 1816 C C . ALA A 1 230 ? -9.839 4.033 -12.237 1.00 55.72 230 ALA A C 1
ATOM 1818 O O . ALA A 1 230 ? -10.867 4.512 -12.704 1.00 55.72 230 ALA A O 1
ATOM 1819 N N . TYR A 1 231 ? -8.708 4.740 -12.131 1.00 52.59 231 TYR A N 1
ATOM 1820 C CA . TYR A 1 231 ? -8.556 6.133 -12.574 1.00 52.59 231 TYR A CA 1
ATOM 1821 C C . TYR A 1 231 ? -7.217 6.409 -13.263 1.00 52.59 231 TYR A C 1
ATOM 1823 O O . TYR A 1 231 ? -6.763 7.552 -13.308 1.00 52.59 231 TYR A O 1
ATOM 1831 N N . SER A 1 232 ? -6.560 5.378 -13.806 1.00 61.34 232 SER A N 1
ATOM 1832 C CA . SER A 1 232 ? -5.453 5.632 -14.724 1.00 61.34 232 SER A CA 1
ATOM 1833 C C . SER A 1 232 ? -5.991 6.469 -15.884 1.00 61.34 232 SER A C 1
ATOM 1835 O O . SER A 1 232 ? -6.966 6.079 -16.525 1.00 61.34 232 SER A O 1
ATOM 1837 N N . GLN A 1 233 ? -5.344 7.594 -16.199 1.00 58.09 233 GLN A N 1
ATOM 1838 C CA . GLN A 1 233 ? -5.662 8.380 -17.404 1.00 58.09 233 GLN A CA 1
ATOM 1839 C C . GLN A 1 233 ? -5.558 7.543 -18.697 1.00 58.09 233 GLN A C 1
ATOM 1841 O O . GLN A 1 233 ? -6.033 7.943 -19.755 1.00 58.09 233 GLN A O 1
ATOM 1846 N N . TYR A 1 234 ? -4.962 6.355 -18.590 1.00 59.94 234 TYR A N 1
ATOM 1847 C CA . TYR A 1 234 ? -4.727 5.401 -19.657 1.00 59.94 234 TYR A CA 1
ATOM 1848 C C . TYR A 1 234 ? -5.572 4.129 -19.532 1.00 59.94 234 TYR A C 1
ATOM 1850 O O . TYR A 1 234 ? -5.286 3.139 -20.200 1.00 59.94 234 TYR A O 1
ATOM 1858 N N . ILE A 1 235 ? -6.610 4.129 -18.686 1.00 65.75 235 ILE A N 1
ATOM 1859 C CA . ILE A 1 235 ? -7.475 2.964 -18.442 1.00 65.75 235 ILE A CA 1
ATOM 1860 C C . ILE A 1 235 ? -8.043 2.378 -19.747 1.00 65.75 235 ILE A C 1
ATOM 1862 O O . ILE A 1 235 ? -8.098 1.163 -19.906 1.00 65.75 235 ILE A O 1
ATOM 1866 N N . HIS A 1 236 ? -8.369 3.236 -20.719 1.00 63.69 236 HIS A N 1
ATOM 1867 C CA . HIS A 1 236 ? -8.902 2.847 -22.029 1.00 63.69 236 HIS A CA 1
ATOM 1868 C C . HIS A 1 236 ? -7.877 2.186 -22.963 1.00 63.69 236 HIS A C 1
ATOM 1870 O O . HIS A 1 236 ? -8.270 1.581 -23.956 1.00 63.69 236 HIS A O 1
ATOM 1876 N N . SER A 1 237 ? -6.581 2.290 -22.661 1.00 62.97 237 SER A N 1
ATOM 1877 C CA . SER A 1 237 ? -5.503 1.718 -23.476 1.00 62.97 237 SER A CA 1
ATOM 1878 C C . SER A 1 237 ? -5.189 0.260 -23.120 1.00 62.97 237 SER A C 1
ATOM 1880 O O . SER A 1 237 ? -4.472 -0.408 -23.866 1.00 62.97 237 SER A O 1
ATOM 1882 N N 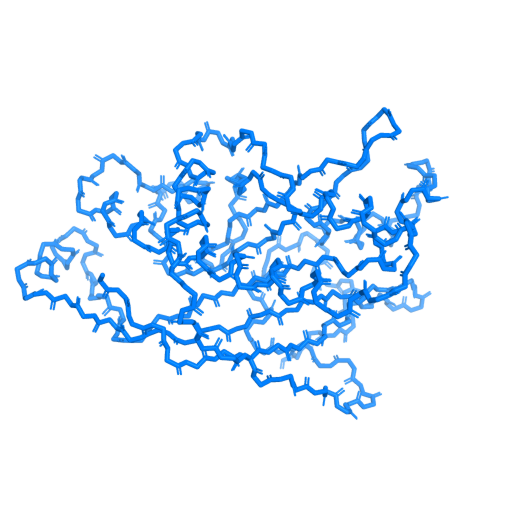. PHE A 1 238 ? -5.707 -0.249 -21.996 1.00 65.31 238 PHE A N 1
ATOM 1883 C CA . PHE A 1 238 ? -5.454 -1.617 -21.545 1.00 65.31 238 PHE A CA 1
ATOM 1884 C C . PHE A 1 238 ? -6.445 -2.613 -22.152 1.00 65.31 238 PHE A C 1
ATOM 1886 O O . PHE A 1 238 ? -7.659 -2.451 -22.046 1.00 65.31 238 PHE A O 1
ATOM 1893 N N . LEU A 1 239 ? -5.922 -3.703 -22.718 1.00 56.03 239 LEU A N 1
ATOM 1894 C CA . LEU A 1 239 ? -6.729 -4.804 -23.261 1.00 56.03 239 LEU A CA 1
ATOM 1895 C C . LEU A 1 239 ? -7.365 -5.704 -22.183 1.00 56.03 239 LEU A C 1
ATOM 1897 O O . LEU A 1 239 ? -8.207 -6.537 -22.508 1.00 56.03 239 LEU A O 1
ATOM 1901 N N . SER A 1 240 ? -6.935 -5.587 -20.924 1.00 56.41 240 SER A N 1
ATOM 1902 C CA . SER A 1 240 ? -7.170 -6.580 -19.864 1.00 56.41 240 SER A CA 1
ATOM 1903 C C . SER A 1 240 ? -8.280 -6.232 -18.864 1.00 56.41 240 SER A C 1
ATOM 1905 O O . SER A 1 240 ? -8.428 -6.918 -17.850 1.00 56.41 240 SER A O 1
ATOM 1907 N N . LEU A 1 241 ? -9.082 -5.195 -19.121 1.00 51.31 241 LEU A N 1
ATOM 1908 C CA . LEU A 1 241 ? -10.237 -4.882 -18.277 1.00 51.31 241 LEU A CA 1
ATOM 1909 C C . LEU A 1 241 ? -11.425 -5.776 -18.663 1.00 51.31 241 LEU A C 1
ATOM 1911 O O . LEU A 1 241 ? -11.843 -5.755 -19.822 1.00 51.31 241 LEU A O 1
ATOM 1915 N N . PRO A 1 242 ? -12.006 -6.541 -17.720 1.00 40.69 242 PRO A N 1
ATOM 1916 C CA . PRO A 1 242 ? -13.337 -7.093 -17.916 1.00 40.69 242 PRO A CA 1
ATOM 1917 C C . PRO A 1 242 ? -14.303 -5.923 -18.139 1.00 40.69 242 PRO A C 1
ATOM 1919 O O . PRO A 1 242 ? -14.416 -5.067 -17.255 1.00 40.69 242 PRO A O 1
ATOM 1922 N N . LEU A 1 243 ? -14.929 -5.877 -19.321 1.00 35.94 243 LEU A N 1
ATOM 1923 C CA . LEU A 1 243 ? -16.108 -5.045 -19.587 1.00 35.94 243 LEU A CA 1
ATOM 1924 C C . LEU A 1 243 ? -17.215 -5.355 -18.573 1.00 35.94 243 LEU A C 1
ATOM 1926 O O . LEU A 1 243 ? -17.403 -6.556 -18.265 1.00 35.94 243 LEU A O 1
#

Secondary structure (DSSP, 8-state):
-EEEEEEEEEEEEEEBTTS-EEEEEEEEEEEEE---HHHHHHHHHHHSSPPPSEEEEEEEE--HHHHHHHTTS-TT---HHHHHHHTT-SEEEETTEEEE--EEESSSEEEEE-SSSEEEES-PPB-TTSSSB--SSHHHHHHHHHHHHHHHHHHHHHHHHHHHT--S-THHHHHHHHHH-----SS-HHHHHHHHHHHHH--S-----EE-----SS----TTGGGGTTT-TTGGGBTT---